Protein AF-A0A1S3AH25-F1 (afdb_monomer_lite)

Foldseek 3Di:
DKAKDKLFWQADVVCNPDPQTQDAPDDPPDSRRHDPVVDAQCQLVVLLVVLCCCVPPFVHPMAIEIEHEPVSCVDPNNLVSLLSQLVVLSLSYEYEYAQQQADQAGGDPCRQVLVVVQVSSVVSVAAEDEEALVDPVRVVVQVVVSNVDGSHYYYYYHYHWPPPQQPPGTNDGPCPPPDDDPVRVVVSVVSVVVPPPDPDDDDRDHHDNSTDRDDPPPDDDPDDDPDDDPDD

Secondary structure (DSSP, 8-state):
--EEEESS-S--TT-TT-TTS----S-TT-TT--S---STT-HHHHHHHHHHHIIIII--S--EEEEEETTGGGSHHHHHHHHHHHHTT-TTEEEEEEE-SB-SSSB-TTTT-HHHHHHHHHHTT-EEEEEETT-HHHHHHHHHHHHH--SS-EEEEEE--TTTT-TTTTT-TT-TTPPPPHHHHHHHHHHHHTT--------PPPP---SPP---TT---SS--S--TT--

pLDDT: mean 80.62, std 17.61, range [30.91, 98.56]

Structure (mmCIF, N/CA/C/O backbone):
data_AF-A0A1S3AH25-F1
#
_entry.id   AF-A0A1S3AH25-F1
#
loop_
_atom_site.group_PDB
_atom_site.id
_atom_site.type_symbol
_atom_site.label_atom_id
_atom_site.label_alt_id
_atom_site.label_comp_id
_atom_site.label_asym_id
_atom_site.label_entity_id
_atom_site.label_seq_id
_atom_site.pdbx_PDB_ins_code
_atom_site.Cartn_x
_atom_site.Cartn_y
_atom_site.Cartn_z
_atom_site.occupancy
_atom_site.B_iso_or_equiv
_atom_site.auth_seq_id
_atom_site.auth_comp_id
_atom_site.auth_asym_id
_atom_site.auth_atom_id
_atom_site.pdbx_PDB_model_num
ATOM 1 N N . MET A 1 1 ? 10.782 -0.029 -1.076 1.00 39.91 1 MET A N 1
ATOM 2 C CA . MET A 1 1 ? 10.330 1.371 -1.020 1.00 39.91 1 MET A CA 1
ATOM 3 C C . MET A 1 1 ? 8.838 1.308 -0.828 1.00 39.91 1 MET A C 1
ATOM 5 O O . MET A 1 1 ? 8.123 1.112 -1.806 1.00 39.91 1 MET A O 1
ATOM 9 N N . SER A 1 2 ? 8.386 1.403 0.418 1.00 35.47 2 SER A N 1
ATOM 10 C CA . SER A 1 2 ? 6.954 1.438 0.668 1.00 35.47 2 SER A CA 1
ATOM 11 C C . SER A 1 2 ? 6.347 2.736 0.123 1.00 35.47 2 SER A C 1
ATOM 13 O O . SER A 1 2 ? 6.947 3.800 0.275 1.00 35.47 2 SER A O 1
ATOM 15 N N . VAL A 1 3 ? 5.178 2.677 -0.509 1.00 43.84 3 VAL A N 1
ATOM 16 C CA . VAL A 1 3 ? 4.444 3.873 -0.951 1.00 43.84 3 VAL A CA 1
ATOM 17 C C . VAL A 1 3 ? 3.133 3.932 -0.189 1.00 43.84 3 VAL A C 1
ATOM 19 O O . VAL A 1 3 ? 2.325 3.004 -0.253 1.00 43.84 3 VAL A O 1
ATOM 22 N N . LEU A 1 4 ? 2.956 5.023 0.549 1.00 42.34 4 LEU A N 1
ATOM 23 C CA . LEU A 1 4 ? 1.728 5.336 1.261 1.00 42.34 4 LEU A CA 1
ATOM 24 C C . LEU A 1 4 ? 0.775 6.029 0.285 1.00 42.34 4 LEU A C 1
ATOM 26 O O . LEU A 1 4 ? 1.103 7.066 -0.289 1.00 42.34 4 LEU A O 1
ATOM 30 N N . PHE A 1 5 ? -0.385 5.418 0.061 1.00 40.06 5 PHE A N 1
ATOM 31 C CA . PHE A 1 5 ? -1.470 5.981 -0.734 1.00 40.06 5 PHE A CA 1
ATOM 32 C C . PHE A 1 5 ? -2.653 6.283 0.184 1.00 40.06 5 PHE A C 1
ATOM 34 O O . PHE A 1 5 ? -3.133 5.419 0.922 1.00 40.06 5 PHE A O 1
ATOM 41 N N . PHE A 1 6 ? -3.165 7.505 0.092 1.00 42.12 6 PHE A N 1
ATOM 42 C CA . PHE A 1 6 ? -4.372 7.923 0.792 1.00 42.12 6 PHE A CA 1
ATOM 43 C C . PHE A 1 6 ? -5.536 7.950 -0.176 1.00 42.12 6 PHE A C 1
ATOM 45 O O . PHE A 1 6 ? -5.435 8.505 -1.268 1.00 42.12 6 PHE A O 1
ATOM 52 N N . HIS A 1 7 ? -6.669 7.394 0.247 1.00 38.47 7 HIS A N 1
ATOM 53 C CA . HIS A 1 7 ? -7.931 7.683 -0.433 1.00 38.47 7 HIS A CA 1
ATOM 54 C C . HIS A 1 7 ? -8.420 9.106 -0.113 1.00 38.47 7 HIS A C 1
ATOM 56 O O . HIS A 1 7 ? -9.122 9.717 -0.912 1.00 38.47 7 HIS A O 1
ATOM 62 N N . VAL A 1 8 ? -8.039 9.622 1.060 1.00 45.41 8 VAL A N 1
ATOM 63 C CA . VAL A 1 8 ? -8.423 10.925 1.604 1.00 45.41 8 VAL A CA 1
ATOM 64 C C . VAL A 1 8 ? -7.262 11.448 2.459 1.00 45.41 8 VAL A C 1
ATOM 66 O O . VAL A 1 8 ? -6.799 10.725 3.336 1.00 45.41 8 VAL A O 1
ATOM 69 N N . MET A 1 9 ? -6.805 12.675 2.196 1.00 43.94 9 MET A N 1
ATOM 70 C CA . MET A 1 9 ? -5.831 13.416 3.016 1.00 43.94 9 MET A CA 1
ATOM 71 C C . MET A 1 9 ? -6.543 14.571 3.728 1.00 43.94 9 MET A C 1
ATOM 73 O O . MET A 1 9 ? -7.476 15.142 3.155 1.00 43.94 9 MET A O 1
ATOM 77 N N . ARG A 1 10 ? -6.031 15.029 4.876 1.00 54.84 10 ARG A N 1
ATOM 78 C CA . ARG A 1 10 ? -6.228 16.415 5.327 1.00 54.84 10 ARG A CA 1
ATOM 79 C C . ARG A 1 10 ? -5.470 17.340 4.379 1.00 54.84 10 ARG A C 1
ATOM 81 O O . ARG A 1 10 ? -4.337 17.724 4.634 1.00 54.84 10 ARG A O 1
ATOM 88 N N . TYR A 1 11 ? -6.062 17.668 3.244 1.00 51.41 11 TYR A N 1
ATOM 89 C CA . TYR A 1 11 ? -5.458 18.594 2.296 1.00 51.41 11 TYR A CA 1
ATOM 90 C C . TYR A 1 11 ? -6.522 19.562 1.811 1.00 51.41 11 TYR A C 1
ATOM 92 O O . TYR A 1 11 ? -7.263 19.264 0.874 1.00 51.41 11 TYR A O 1
ATOM 100 N N . LYS A 1 12 ? -6.582 20.731 2.456 1.00 59.91 12 LYS A N 1
ATOM 101 C CA . LYS A 1 12 ? -7.457 21.824 2.034 1.00 59.91 12 LYS A CA 1
ATOM 102 C C . LYS A 1 12 ? -6.967 22.334 0.687 1.00 59.91 12 LYS A C 1
ATOM 104 O O . LYS A 1 12 ? -6.007 23.097 0.619 1.00 59.91 12 LYS A O 1
ATOM 109 N N . GLN A 1 13 ? -7.631 21.955 -0.404 1.00 54.88 13 GLN A N 1
ATOM 110 C CA . GLN A 1 13 ? -7.202 22.361 -1.751 1.00 54.88 13 GLN A CA 1
ATOM 111 C C . GLN A 1 13 ? -7.213 23.894 -1.938 1.00 54.88 13 GLN A C 1
ATOM 113 O O . GLN A 1 13 ? -6.451 24.423 -2.746 1.00 54.88 13 GLN A O 1
ATOM 118 N N . ALA A 1 14 ? -8.048 24.603 -1.171 1.00 69.69 14 ALA A N 1
ATOM 119 C CA . ALA A 1 14 ? -8.110 26.064 -1.130 1.00 69.69 14 ALA A CA 1
ATOM 120 C C . ALA A 1 14 ? -7.018 26.729 -0.258 1.00 69.69 14 ALA A C 1
ATOM 122 O O . ALA A 1 14 ? -6.790 27.928 -0.399 1.00 69.69 14 ALA A O 1
ATOM 123 N N . ASP A 1 15 ? -6.353 25.974 0.621 1.00 63.66 15 ASP A N 1
ATOM 124 C CA . ASP A 1 15 ? -5.277 26.435 1.509 1.00 63.66 15 ASP A CA 1
ATOM 125 C C . ASP A 1 15 ? -4.174 25.356 1.611 1.00 63.66 15 ASP A C 1
ATOM 127 O O . ASP A 1 15 ? -4.090 24.624 2.602 1.00 63.66 15 ASP A O 1
ATOM 131 N N . PRO A 1 16 ? -3.328 25.203 0.574 1.00 56.03 16 PRO A N 1
ATOM 132 C CA . PRO A 1 16 ? -2.309 24.152 0.535 1.00 56.03 16 PRO A CA 1
ATOM 133 C C . PRO A 1 16 ? -1.218 24.315 1.608 1.00 56.03 16 PRO A C 1
ATOM 135 O O . PRO A 1 16 ? -0.570 23.334 1.973 1.00 56.03 16 PRO A O 1
ATOM 138 N N . GLU A 1 17 ? -1.039 25.522 2.152 1.00 57.66 17 GLU A N 1
ATOM 139 C CA . GLU A 1 17 ? -0.046 25.836 3.187 1.00 57.66 17 GLU A CA 1
ATOM 140 C C . GLU A 1 17 ? -0.586 25.669 4.620 1.00 57.66 17 GLU A C 1
ATOM 142 O O . GLU A 1 17 ? 0.160 25.908 5.573 1.00 57.66 17 GLU A O 1
ATOM 147 N N . SER A 1 18 ? -1.839 25.227 4.810 1.00 61.62 18 SER A N 1
ATOM 148 C CA . SER A 1 18 ? -2.449 25.066 6.140 1.00 61.62 18 SER A CA 1
ATOM 149 C C . SER A 1 18 ? -1.542 24.268 7.100 1.00 61.62 18 SER A C 1
ATOM 151 O O . SER A 1 18 ? -0.963 23.247 6.699 1.00 61.62 18 SER A O 1
ATOM 153 N N . PRO A 1 19 ? -1.369 24.701 8.365 1.00 50.81 19 PRO A N 1
ATOM 154 C CA . PRO A 1 19 ? -0.598 23.952 9.360 1.00 50.81 19 PRO A CA 1
ATOM 155 C C . PRO A 1 19 ? -1.260 22.615 9.717 1.00 50.81 19 PRO A C 1
ATOM 157 O O . PRO A 1 19 ? -0.545 21.664 10.018 1.00 50.81 19 PRO A O 1
ATOM 160 N N . ASP A 1 20 ? -2.590 22.542 9.598 1.00 50.34 20 ASP A N 1
ATOM 161 C CA . ASP A 1 20 ? -3.408 21.358 9.887 1.00 50.34 20 ASP A CA 1
ATOM 162 C C . ASP A 1 20 ? -3.507 20.382 8.699 1.00 50.34 20 ASP A C 1
ATOM 164 O O . ASP A 1 20 ? -4.170 19.349 8.809 1.00 50.34 20 ASP A O 1
ATOM 168 N N . ASN A 1 21 ? -2.910 20.715 7.546 1.00 49.41 21 ASN A N 1
ATOM 169 C CA . ASN A 1 21 ? -2.823 19.768 6.437 1.00 49.41 21 ASN A CA 1
ATOM 170 C C . ASN A 1 21 ? -1.898 18.606 6.838 1.00 49.41 21 ASN A C 1
ATOM 172 O O . ASN A 1 21 ? -0.871 18.823 7.487 1.00 49.41 21 ASN A O 1
ATOM 176 N N . ASP A 1 22 ? -2.214 17.389 6.394 1.00 44.31 22 ASP A N 1
ATOM 177 C CA . ASP A 1 22 ? -1.326 16.237 6.520 1.00 44.31 22 ASP A CA 1
ATOM 178 C C . ASP A 1 22 ? -0.022 16.558 5.786 1.00 44.31 22 ASP A C 1
ATOM 180 O O . ASP A 1 22 ? 0.011 16.827 4.580 1.00 44.31 22 ASP A O 1
ATOM 184 N N . ARG A 1 23 ? 1.067 16.610 6.555 1.00 39.41 23 ARG A N 1
ATOM 185 C CA . ARG A 1 23 ? 2.368 17.081 6.088 1.00 39.41 23 ARG A CA 1
ATOM 186 C C . ARG A 1 23 ? 3.356 15.938 5.989 1.00 39.41 23 ARG A C 1
ATOM 188 O O . ARG A 1 23 ? 3.637 15.203 6.931 1.00 39.41 23 ARG A O 1
ATOM 195 N N . PHE A 1 24 ? 3.931 15.869 4.805 1.00 42.38 24 PHE A N 1
ATOM 196 C CA . PHE A 1 24 ? 4.754 14.781 4.329 1.00 42.38 24 PHE A CA 1
ATOM 197 C C . PHE A 1 24 ? 6.228 14.960 4.740 1.00 42.38 24 PHE A C 1
ATOM 199 O O . PHE A 1 24 ? 6.954 15.796 4.195 1.00 42.38 24 PHE A O 1
ATOM 206 N N . ILE A 1 25 ? 6.673 14.193 5.747 1.00 33.66 25 ILE A N 1
ATOM 207 C CA . ILE A 1 25 ? 8.055 14.214 6.251 1.00 33.66 25 ILE A CA 1
ATOM 208 C C . ILE A 1 25 ? 8.946 13.244 5.464 1.00 33.66 25 ILE A C 1
ATOM 210 O O . ILE A 1 25 ? 9.318 12.177 5.946 1.00 33.66 25 ILE A O 1
ATOM 214 N N . LEU A 1 26 ? 9.394 13.693 4.288 1.00 32.31 26 LEU A N 1
ATOM 215 C CA . LEU A 1 26 ? 10.817 13.731 3.921 1.00 32.31 26 LEU A CA 1
ATOM 216 C C . LEU A 1 26 ? 11.019 14.478 2.592 1.00 32.31 26 LEU A C 1
ATOM 218 O O . LEU A 1 26 ? 10.496 14.102 1.552 1.00 32.31 26 LEU A O 1
ATOM 222 N N . SER A 1 27 ? 11.897 15.489 2.624 1.00 30.91 27 SER A N 1
ATOM 223 C CA . SER A 1 27 ? 12.175 16.439 1.530 1.00 30.91 27 SER A CA 1
ATOM 224 C C . SER A 1 27 ? 11.006 17.381 1.195 1.00 30.91 27 SER A C 1
ATOM 226 O O . SER A 1 27 ? 10.004 16.984 0.613 1.00 30.91 27 SER A O 1
ATOM 228 N N . LYS A 1 28 ? 11.192 18.681 1.481 1.00 31.16 28 LYS A N 1
ATOM 229 C CA . LYS A 1 28 ? 10.241 19.797 1.261 1.00 31.16 28 LYS A CA 1
ATOM 230 C C . LYS A 1 28 ? 9.912 20.105 -0.224 1.00 31.16 28 LYS A C 1
ATOM 232 O O . LYS A 1 28 ? 9.860 21.272 -0.602 1.00 31.16 28 LYS A O 1
ATOM 237 N N . ARG A 1 29 ? 9.820 19.111 -1.112 1.00 39.62 29 ARG A N 1
ATOM 238 C CA . ARG A 1 29 ? 9.754 19.329 -2.572 1.00 39.62 29 ARG A CA 1
ATOM 239 C C . ARG A 1 29 ? 8.527 18.763 -3.279 1.00 39.62 29 ARG A C 1
ATOM 241 O O . ARG A 1 29 ? 8.306 19.166 -4.413 1.00 39.62 29 ARG A O 1
ATOM 248 N N . LEU A 1 30 ? 7.755 17.865 -2.665 1.00 41.03 30 LEU A N 1
ATOM 249 C CA . LEU A 1 30 ? 6.572 17.263 -3.291 1.00 41.03 30 LEU A CA 1
ATOM 250 C C . LEU A 1 30 ? 5.425 17.154 -2.281 1.00 41.03 30 LEU A C 1
ATOM 252 O O . LEU A 1 30 ? 5.562 16.489 -1.257 1.00 41.03 30 LEU A O 1
ATOM 256 N N . SER A 1 31 ? 4.279 17.752 -2.604 1.00 39.38 31 SER A N 1
ATOM 257 C CA . SER A 1 31 ? 3.060 17.782 -1.778 1.00 39.38 31 SER A CA 1
ATOM 258 C C . SER A 1 31 ? 2.274 16.460 -1.744 1.00 39.38 31 SER A C 1
ATOM 260 O O . SER A 1 31 ? 1.137 16.449 -1.296 1.00 39.38 31 SER A O 1
ATOM 262 N N . PHE A 1 32 ? 2.877 15.358 -2.206 1.00 50.72 32 PHE A N 1
ATOM 263 C CA . PHE A 1 32 ? 2.353 13.977 -2.200 1.00 50.72 32 PHE A CA 1
ATOM 264 C C . PHE A 1 32 ? 3.383 12.929 -1.672 1.00 50.72 32 PHE A C 1
ATOM 266 O O . PHE A 1 32 ? 3.133 11.731 -1.714 1.00 50.72 32 PHE A O 1
ATOM 273 N N . VAL A 1 33 ? 4.574 13.394 -1.245 1.00 44.56 33 VAL A N 1
ATOM 274 C CA . VAL A 1 33 ? 5.832 12.711 -0.809 1.00 44.56 33 VAL A CA 1
ATOM 275 C C . VAL A 1 33 ? 5.958 12.074 0.583 1.00 44.56 33 VAL A C 1
ATOM 277 O O . VAL A 1 33 ? 7.087 12.056 1.060 1.00 44.56 33 VAL A O 1
ATOM 280 N N . GLU A 1 34 ? 4.890 11.582 1.221 1.00 44.53 34 GLU A N 1
ATOM 281 C CA . GLU A 1 34 ? 4.798 11.265 2.670 1.00 44.53 34 GLU A CA 1
ATOM 282 C C . GLU A 1 34 ? 6.073 10.975 3.479 1.00 44.53 34 GLU A C 1
ATOM 284 O O . GLU A 1 34 ? 6.784 11.898 3.873 1.00 44.53 34 GLU A O 1
ATOM 289 N N . VAL A 1 35 ? 6.304 9.714 3.837 1.00 44.69 35 VAL A N 1
ATOM 290 C CA . VAL A 1 35 ? 7.520 9.261 4.492 1.00 44.69 35 VAL A CA 1
ATOM 291 C C . VAL A 1 35 ? 8.446 8.878 3.359 1.00 44.69 35 VAL A C 1
ATOM 293 O O . VAL A 1 35 ? 8.071 8.068 2.510 1.00 44.69 35 VAL A O 1
ATOM 296 N N . ALA A 1 36 ? 9.687 9.359 3.350 1.00 46.75 36 ALA A N 1
ATOM 297 C CA . ALA A 1 36 ? 10.675 8.728 2.487 1.00 46.75 36 ALA A CA 1
ATOM 298 C C . ALA A 1 36 ? 11.097 7.411 3.134 1.00 46.75 36 ALA A C 1
ATOM 300 O O . ALA A 1 36 ? 11.970 7.344 4.000 1.00 46.75 36 ALA A O 1
ATOM 301 N N . THR A 1 37 ? 10.492 6.347 2.628 1.00 52.03 37 THR A N 1
ATOM 302 C CA . THR A 1 37 ? 10.743 4.926 2.895 1.00 52.03 37 THR A CA 1
ATOM 303 C C . THR A 1 37 ? 12.068 4.472 2.269 1.00 52.03 37 THR A C 1
ATOM 305 O O . THR A 1 37 ? 12.185 3.438 1.606 1.00 52.03 37 THR A O 1
ATOM 308 N N . LYS A 1 38 ? 13.094 5.312 2.454 1.00 51.59 38 LYS A N 1
ATOM 309 C CA . LYS A 1 38 ? 14.470 5.118 1.993 1.00 51.59 38 LYS A CA 1
ATOM 310 C C . LYS A 1 38 ? 15.161 4.006 2.784 1.00 51.59 38 LYS A C 1
ATOM 312 O O . LYS A 1 38 ? 16.065 3.364 2.260 1.00 51.59 38 LYS A O 1
ATOM 317 N N . TRP A 1 39 ? 14.695 3.779 4.012 1.00 58.06 39 TRP A N 1
ATOM 318 C CA . TRP A 1 39 ? 14.950 2.582 4.800 1.00 58.06 39 TRP A CA 1
ATOM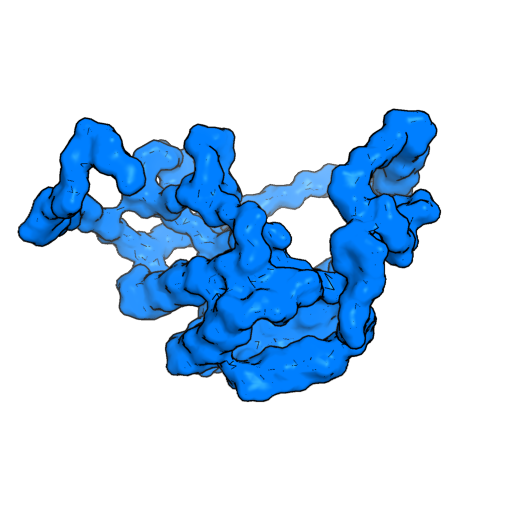 319 C C . TRP A 1 39 ? 13.811 1.589 4.578 1.00 58.06 39 TRP A C 1
ATOM 321 O O . TRP A 1 39 ? 12.632 1.937 4.678 1.00 58.06 39 TRP A O 1
ATOM 331 N N . VAL A 1 40 ? 14.187 0.362 4.242 1.00 69.12 40 VAL A N 1
ATOM 332 C CA . VAL A 1 40 ? 13.270 -0.747 3.982 1.00 69.12 40 VAL A CA 1
ATOM 333 C C . VAL A 1 40 ? 12.556 -1.125 5.287 1.00 69.12 40 VAL A C 1
ATOM 335 O O . VAL A 1 40 ? 13.163 -1.108 6.353 1.00 69.12 40 VAL A O 1
ATOM 338 N N . GLY A 1 41 ? 11.258 -1.424 5.220 1.00 74.31 41 GLY A N 1
ATOM 339 C CA . GLY A 1 41 ? 10.506 -2.046 6.318 1.00 74.31 41 GLY A CA 1
ATOM 340 C C . GLY A 1 41 ? 9.879 -1.073 7.318 1.00 74.31 41 GLY A C 1
ATOM 341 O O . GLY A 1 41 ? 9.168 -1.508 8.222 1.00 74.31 41 GLY A O 1
ATOM 342 N N . GLN A 1 42 ? 10.086 0.238 7.158 1.00 83.50 42 GLN A N 1
ATOM 343 C CA . GLN A 1 42 ? 9.508 1.261 8.044 1.00 83.50 42 GLN A CA 1
ATOM 344 C C . GLN A 1 42 ? 8.107 1.731 7.614 1.00 83.50 42 GLN A C 1
ATOM 346 O O . GLN A 1 42 ? 7.334 2.194 8.451 1.00 83.50 42 GLN A O 1
ATOM 351 N N . GLY A 1 43 ? 7.755 1.595 6.328 1.00 85.31 43 GLY A N 1
ATOM 352 C CA . GLY A 1 43 ? 6.514 2.153 5.773 1.00 85.31 43 GLY A CA 1
ATOM 353 C C . GLY A 1 43 ? 5.241 1.631 6.438 1.00 85.31 43 GLY A C 1
ATOM 354 O O . GLY A 1 43 ? 4.374 2.428 6.788 1.00 85.31 43 GLY A O 1
ATOM 355 N N . LEU A 1 44 ? 5.153 0.319 6.693 1.00 89.75 44 LEU A N 1
ATOM 356 C CA . LEU A 1 44 ? 3.976 -0.270 7.341 1.00 89.75 44 LEU A CA 1
ATOM 357 C C . LEU A 1 44 ? 3.808 0.209 8.790 1.00 89.75 44 LEU A C 1
ATOM 359 O O . LEU A 1 44 ? 2.687 0.465 9.213 1.00 89.75 44 LEU A O 1
ATOM 363 N N . GLY A 1 45 ? 4.902 0.386 9.538 1.00 91.44 45 GLY A N 1
ATOM 364 C CA . GLY A 1 45 ? 4.846 0.913 10.906 1.00 91.44 45 GLY A CA 1
ATOM 365 C C . GLY A 1 45 ? 4.267 2.328 10.959 1.00 91.44 45 GLY A C 1
ATOM 366 O O . GLY A 1 45 ? 3.440 2.631 11.819 1.00 91.44 45 GLY A O 1
ATOM 367 N N . VAL A 1 46 ? 4.627 3.175 9.991 1.00 87.88 46 VAL A N 1
ATOM 368 C CA . VAL A 1 46 ? 4.053 4.523 9.884 1.00 87.88 46 VAL A CA 1
ATOM 369 C C . VAL A 1 46 ? 2.599 4.479 9.394 1.00 87.88 46 VAL A C 1
ATOM 371 O O . VAL A 1 46 ? 1.748 5.144 9.986 1.00 87.88 46 VAL A O 1
ATOM 374 N N . ALA A 1 47 ? 2.275 3.604 8.432 1.00 88.12 47 ALA A N 1
ATOM 375 C CA . ALA A 1 47 ? 0.898 3.351 7.993 1.00 88.12 47 ALA A CA 1
ATOM 376 C C . ALA A 1 47 ? -0.027 2.960 9.161 1.00 88.12 47 ALA A C 1
ATOM 378 O O . ALA A 1 47 ? -1.165 3.423 9.246 1.00 88.12 47 ALA A O 1
ATOM 379 N N . CYS A 1 48 ? 0.473 2.137 10.091 1.00 94.06 48 CYS A N 1
ATOM 380 C CA . CYS A 1 48 ? -0.230 1.774 11.318 1.00 94.06 48 CYS A CA 1
ATOM 381 C C . CYS A 1 48 ? -0.497 2.989 12.215 1.00 94.06 48 CYS A C 1
ATOM 383 O O . CYS A 1 48 ? -1.596 3.103 12.751 1.00 94.06 48 CYS A O 1
ATOM 385 N N . GLY A 1 49 ? 0.462 3.911 12.353 1.00 91.62 49 GLY A N 1
ATOM 386 C CA . GLY A 1 49 ? 0.289 5.160 13.102 1.00 91.62 49 GLY A CA 1
ATOM 387 C C . GLY A 1 49 ? -0.792 6.070 12.508 1.00 91.62 49 GLY A C 1
ATOM 388 O O . GLY A 1 49 ? -1.655 6.559 13.240 1.00 91.62 49 GLY A O 1
ATOM 389 N N . MET A 1 50 ? -0.806 6.240 11.183 1.00 86.75 50 MET A N 1
ATOM 390 C CA . MET A 1 50 ? -1.854 6.992 10.476 1.00 86.75 50 MET A CA 1
ATOM 391 C C . MET A 1 50 ? -3.225 6.328 10.601 1.00 86.75 50 MET A C 1
ATOM 393 O O . MET A 1 50 ? -4.197 6.981 10.967 1.00 86.75 50 MET A O 1
ATOM 397 N N . ALA A 1 51 ? -3.315 5.016 10.371 1.00 89.38 51 ALA A N 1
ATOM 398 C CA . ALA A 1 51 ? -4.574 4.285 10.480 1.00 89.38 51 ALA A CA 1
ATOM 399 C C . ALA A 1 51 ? -5.126 4.309 11.917 1.00 89.38 51 ALA A C 1
ATOM 401 O O . ALA A 1 51 ? -6.323 4.527 12.117 1.00 89.38 51 ALA A O 1
ATOM 402 N N . TYR A 1 52 ? -4.255 4.170 12.921 1.00 95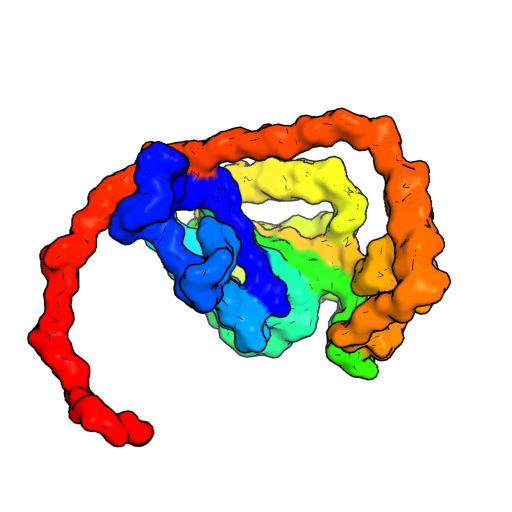.44 52 TYR A N 1
ATOM 403 C CA . TYR A 1 52 ? -4.609 4.330 14.329 1.00 95.44 52 TYR A CA 1
ATOM 404 C C . TYR A 1 52 ? -5.148 5.738 14.619 1.00 95.44 52 TYR A C 1
ATOM 406 O O . TYR A 1 52 ? -6.191 5.880 15.256 1.00 95.44 52 TYR A O 1
ATOM 414 N N . THR A 1 53 ? -4.484 6.775 14.105 1.00 91.38 53 THR A N 1
ATOM 415 C CA . THR A 1 53 ? -4.877 8.178 14.308 1.00 91.38 53 THR A CA 1
ATOM 416 C C . THR A 1 53 ? -6.239 8.470 13.681 1.00 91.38 53 THR A C 1
ATOM 418 O O . THR A 1 53 ? -7.143 8.925 14.386 1.00 91.38 53 THR A O 1
ATOM 421 N N . GLY A 1 54 ? -6.447 8.062 12.425 1.00 87.19 54 GLY A N 1
ATOM 422 C CA . GLY A 1 54 ? -7.725 8.186 11.721 1.00 87.19 54 GLY A CA 1
ATOM 423 C C . GLY A 1 54 ? -8.881 7.500 12.435 1.00 87.19 54 GLY A C 1
ATOM 424 O O . GLY A 1 54 ? -9.971 8.059 12.546 1.00 87.19 54 GLY A O 1
ATOM 425 N N . LYS A 1 55 ? -8.630 6.306 12.982 1.00 90.50 55 LYS A N 1
ATOM 426 C CA . LYS A 1 55 ? -9.641 5.496 13.666 1.00 90.50 55 LYS A CA 1
ATOM 427 C C . LYS A 1 55 ? -9.983 6.003 15.070 1.00 90.50 55 LYS A C 1
ATOM 429 O O . LYS A 1 55 ? -11.159 6.031 15.432 1.00 90.50 55 LYS A O 1
ATOM 434 N N . TYR A 1 56 ? -8.979 6.358 15.872 1.00 93.62 56 TYR A N 1
ATOM 435 C CA . TYR A 1 56 ? -9.152 6.574 17.314 1.00 93.62 56 TYR A CA 1
ATOM 436 C C . TYR A 1 56 ? -9.161 8.043 17.741 1.00 93.62 56 TYR A C 1
ATOM 438 O O . TYR A 1 56 ? -9.908 8.389 18.661 1.00 93.62 56 TYR A O 1
ATOM 446 N N . PHE A 1 57 ? -8.377 8.899 17.082 1.00 89.38 57 PHE A N 1
ATOM 447 C CA . PHE A 1 57 ? -8.295 10.325 17.403 1.00 89.38 57 PHE A CA 1
ATOM 448 C C . PHE A 1 57 ? -9.193 11.147 16.479 1.00 89.38 57 PHE A C 1
ATOM 450 O O . PHE A 1 57 ? -10.118 11.802 16.958 1.00 89.38 57 PHE A O 1
ATOM 457 N N . ASP A 1 58 ? -8.976 11.043 15.169 1.00 86.25 58 ASP A N 1
ATOM 458 C CA . ASP A 1 58 ? -9.669 11.859 14.169 1.00 86.25 58 ASP A CA 1
ATOM 459 C C . ASP A 1 58 ? -11.127 11.421 13.997 1.00 86.25 58 ASP A C 1
ATOM 461 O O . ASP A 1 58 ? -12.013 12.253 13.825 1.00 86.25 58 ASP A O 1
ATOM 465 N N . LYS A 1 59 ? -11.370 10.103 14.059 1.00 88.56 59 LYS A N 1
ATOM 466 C CA . LYS A 1 59 ? -12.660 9.445 13.774 1.00 88.56 59 LYS A CA 1
ATOM 467 C C . LYS A 1 59 ? -13.198 9.779 12.375 1.00 88.56 59 LYS A C 1
ATOM 469 O O . LYS A 1 59 ? -14.408 9.849 12.168 1.00 88.56 59 LYS A O 1
ATOM 474 N N . ALA A 1 60 ? -12.278 9.973 11.435 1.00 86.19 60 ALA A N 1
ATOM 475 C CA . ALA A 1 60 ? -12.536 10.315 10.043 1.00 86.19 60 ALA A CA 1
ATOM 476 C C . ALA A 1 60 ? -12.744 9.055 9.182 1.00 86.19 60 ALA A C 1
ATOM 478 O O . ALA A 1 60 ? -12.332 7.954 9.555 1.00 86.19 60 ALA A O 1
ATOM 479 N N . SER A 1 61 ? -13.358 9.196 8.005 1.00 84.75 61 SER A N 1
ATOM 480 C CA . SER A 1 61 ? -13.645 8.067 7.103 1.00 84.75 61 SER A CA 1
ATOM 481 C C . SER A 1 61 ? -12.448 7.591 6.266 1.00 84.75 61 SER A C 1
ATOM 483 O O . SER A 1 61 ? -12.575 6.620 5.511 1.00 84.75 61 SER A O 1
ATOM 485 N N . TYR A 1 62 ? -11.284 8.240 6.387 1.00 81.94 62 TYR A N 1
ATOM 486 C CA . TYR A 1 62 ? -10.123 7.935 5.556 1.00 81.94 62 TYR A CA 1
ATOM 487 C C . TYR A 1 62 ? -9.551 6.527 5.776 1.00 81.94 62 TYR A C 1
ATOM 489 O O . TYR A 1 62 ? -9.616 5.927 6.853 1.00 81.94 62 TYR A O 1
ATOM 497 N N . ARG A 1 63 ? -8.951 5.998 4.705 1.00 86.00 63 ARG A N 1
ATOM 498 C CA . ARG A 1 63 ? -8.250 4.711 4.677 1.00 86.00 63 ARG A CA 1
ATOM 499 C C . ARG A 1 63 ? -6.801 4.916 4.268 1.00 86.00 63 ARG A C 1
ATOM 501 O O . ARG A 1 63 ? -6.525 5.704 3.361 1.00 86.00 63 ARG A O 1
ATOM 508 N N . VAL A 1 64 ? -5.920 4.152 4.900 1.00 87.06 64 VAL A N 1
ATOM 509 C CA . VAL A 1 64 ? -4.477 4.159 4.653 1.00 87.06 64 VAL A CA 1
ATOM 510 C C . VAL A 1 64 ? -4.120 2.923 3.838 1.00 87.06 64 VAL A C 1
ATOM 512 O O . VAL A 1 64 ? -4.453 1.804 4.233 1.00 87.06 64 VAL A O 1
ATOM 515 N N . TYR A 1 65 ? -3.441 3.113 2.710 1.00 87.94 65 TYR A N 1
ATOM 516 C CA . TYR A 1 65 ? -2.906 2.027 1.893 1.00 87.94 65 TYR A CA 1
ATOM 517 C C . TYR A 1 65 ? -1.379 2.072 1.937 1.00 87.94 65 TYR A C 1
ATOM 519 O O . TYR A 1 65 ? -0.781 3.119 1.711 1.00 87.94 65 TYR A O 1
ATOM 527 N N . CYS A 1 66 ? -0.739 0.936 2.200 1.00 89.44 66 CYS A N 1
ATOM 528 C CA . CYS A 1 66 ? 0.715 0.804 2.222 1.00 89.44 66 CYS A CA 1
ATOM 529 C C . CYS A 1 66 ? 1.149 -0.254 1.207 1.00 89.44 66 CYS A C 1
ATOM 531 O O . CYS A 1 66 ? 1.052 -1.452 1.475 1.00 89.44 66 CYS A O 1
ATOM 533 N N . LEU A 1 67 ? 1.642 0.181 0.049 1.00 89.19 67 LEU A N 1
ATOM 534 C CA . LEU A 1 67 ? 2.330 -0.688 -0.905 1.00 89.19 67 LEU A CA 1
ATOM 535 C C . LEU A 1 67 ? 3.732 -0.997 -0.380 1.00 89.19 67 LEU A C 1
ATOM 537 O O . LEU A 1 67 ? 4.427 -0.068 0.010 1.00 89.19 67 LEU A O 1
ATOM 541 N N . MET A 1 68 ? 4.161 -2.258 -0.401 1.00 87.06 68 MET A N 1
ATOM 542 C CA . MET A 1 68 ? 5.508 -2.704 -0.024 1.00 87.06 68 MET A CA 1
ATOM 543 C C . MET A 1 68 ? 5.976 -3.852 -0.925 1.00 87.06 68 MET A C 1
ATOM 545 O O . MET A 1 68 ? 5.160 -4.617 -1.432 1.00 87.06 68 MET A O 1
ATOM 549 N N . GLY A 1 69 ? 7.289 -3.994 -1.109 1.00 85.19 69 GLY A N 1
ATOM 550 C CA . GLY A 1 69 ? 7.853 -5.109 -1.878 1.00 85.19 69 GLY A CA 1
ATOM 551 C C . GLY A 1 69 ? 7.976 -6.403 -1.067 1.00 85.19 69 GLY A C 1
ATOM 552 O O . GLY A 1 69 ? 8.143 -6.382 0.152 1.00 85.19 69 GLY A O 1
ATOM 553 N N . ASP A 1 70 ? 8.004 -7.538 -1.751 1.00 83.62 70 ASP A N 1
ATOM 554 C CA . ASP A 1 70 ? 8.403 -8.837 -1.195 1.00 83.62 70 ASP A CA 1
ATOM 555 C C . ASP A 1 70 ? 9.733 -8.813 -0.417 1.00 83.62 70 ASP A C 1
ATOM 557 O O . ASP A 1 70 ? 9.791 -9.351 0.690 1.00 83.62 70 ASP A O 1
ATOM 561 N N . VAL A 1 71 ? 10.772 -8.138 -0.923 1.00 82.62 71 VAL A N 1
ATOM 562 C CA . VAL A 1 71 ? 12.047 -7.937 -0.199 1.00 82.62 71 VAL A CA 1
ATOM 563 C C . VAL A 1 71 ? 11.798 -7.257 1.147 1.00 82.62 71 VAL A C 1
ATOM 565 O O . VAL A 1 71 ? 12.358 -7.651 2.165 1.00 82.62 71 VAL A O 1
ATOM 568 N N . GLU A 1 72 ? 10.931 -6.246 1.146 1.00 82.56 72 GLU A N 1
ATOM 569 C CA . GLU A 1 72 ? 10.662 -5.371 2.284 1.00 82.56 72 GLU A CA 1
ATOM 570 C C . GLU A 1 72 ? 9.946 -6.102 3.422 1.00 82.56 72 GLU A C 1
ATOM 572 O O . GLU A 1 72 ? 10.227 -5.839 4.587 1.00 82.56 72 GLU A O 1
ATOM 577 N N . SER A 1 73 ? 9.145 -7.120 3.098 1.00 84.69 73 SER A N 1
ATOM 578 C CA . SER A 1 73 ? 8.549 -8.036 4.082 1.00 84.69 73 SER A CA 1
ATOM 579 C C . SER A 1 73 ? 9.552 -8.928 4.837 1.00 84.69 73 SER A C 1
ATOM 581 O O . SER A 1 73 ? 9.165 -9.629 5.773 1.00 84.69 73 SER A O 1
ATOM 583 N N . SER A 1 74 ? 10.834 -8.930 4.453 1.00 86.44 74 SER A N 1
ATOM 584 C CA . SER A 1 74 ? 11.880 -9.669 5.178 1.00 86.44 74 SER A CA 1
ATOM 585 C C . SER A 1 74 ? 12.339 -8.952 6.453 1.00 86.44 74 SER A C 1
ATOM 587 O O . SER A 1 74 ? 12.946 -9.588 7.312 1.00 86.44 74 SER A O 1
ATOM 589 N N . GLU A 1 75 ? 12.048 -7.655 6.594 1.00 89.38 75 GLU A N 1
ATOM 590 C CA . GLU A 1 75 ? 12.439 -6.856 7.758 1.00 89.38 75 GLU A CA 1
ATOM 591 C C . GLU A 1 75 ? 11.548 -7.140 8.975 1.00 89.38 75 GLU A C 1
ATOM 593 O O . GLU A 1 75 ? 10.319 -7.187 8.872 1.00 89.38 75 GLU A O 1
ATOM 598 N N . GLY A 1 76 ? 12.161 -7.271 10.157 1.00 93.44 76 GLY A N 1
ATOM 599 C CA . GLY A 1 76 ? 11.454 -7.566 11.413 1.00 93.44 76 GLY A CA 1
ATOM 600 C C . GLY A 1 76 ? 10.355 -6.550 11.754 1.00 93.44 76 GLY A C 1
ATOM 601 O O . GLY A 1 76 ? 9.272 -6.938 12.191 1.00 93.44 76 GLY A O 1
ATOM 602 N N . SER A 1 77 ? 10.586 -5.270 11.450 1.00 92.69 77 SER A N 1
ATOM 603 C CA . SER A 1 77 ? 9.638 -4.174 11.700 1.00 92.69 77 SER A CA 1
ATOM 604 C C . SER A 1 77 ? 8.313 -4.311 10.941 1.00 92.69 77 SER A C 1
ATOM 606 O O . SER A 1 77 ? 7.290 -3.803 11.400 1.00 92.69 77 SER A O 1
ATOM 608 N N . VAL A 1 78 ? 8.285 -5.026 9.808 1.00 93.94 78 VAL A N 1
ATOM 609 C CA . VAL A 1 78 ? 7.028 -5.323 9.099 1.00 93.94 78 VAL A CA 1
ATOM 610 C C . VAL A 1 78 ? 6.167 -6.278 9.926 1.00 93.94 78 VAL A C 1
ATOM 612 O O . VAL A 1 78 ? 4.963 -6.070 10.039 1.00 93.94 78 VAL A O 1
ATOM 615 N N . TRP A 1 79 ? 6.771 -7.278 10.569 1.00 96.44 79 TRP A N 1
ATOM 616 C CA . TRP A 1 79 ? 6.067 -8.250 11.415 1.00 96.44 79 TRP A CA 1
ATOM 617 C C . TRP A 1 79 ? 5.567 -7.623 12.721 1.00 96.44 79 TRP A C 1
ATOM 619 O O . TRP A 1 79 ? 4.447 -7.903 13.149 1.00 96.44 79 TRP A O 1
ATOM 629 N N . GLU A 1 80 ? 6.339 -6.706 13.306 1.00 97.88 80 GLU A N 1
ATOM 630 C CA . GLU A 1 80 ? 5.896 -5.870 14.431 1.00 97.88 80 GLU A CA 1
ATOM 631 C C . GLU A 1 80 ? 4.674 -5.017 14.049 1.00 97.88 80 GLU A C 1
ATOM 633 O O . GLU A 1 80 ? 3.677 -4.992 14.773 1.00 97.88 80 GLU A O 1
ATOM 638 N N . ALA A 1 81 ? 4.705 -4.374 12.878 1.00 96.56 81 ALA A N 1
ATOM 639 C CA . ALA A 1 81 ? 3.602 -3.552 12.389 1.00 96.56 81 ALA A CA 1
ATOM 640 C C . ALA A 1 81 ? 2.352 -4.379 12.018 1.00 96.56 81 ALA A C 1
ATOM 642 O O . ALA A 1 81 ? 1.233 -3.952 12.316 1.00 96.56 81 ALA A O 1
ATOM 643 N N . LEU A 1 82 ? 2.522 -5.582 11.448 1.00 97.75 82 LEU A N 1
ATOM 644 C CA . LEU A 1 82 ? 1.435 -6.547 11.237 1.00 97.75 82 LEU A CA 1
ATOM 645 C C . LEU A 1 82 ? 0.756 -6.910 12.570 1.00 97.75 82 LEU A C 1
ATOM 647 O O . LEU A 1 82 ? -0.472 -6.853 12.668 1.00 97.75 82 LEU A O 1
ATOM 651 N N . ALA A 1 83 ? 1.536 -7.226 13.609 1.00 98.50 83 ALA A N 1
ATOM 652 C CA . ALA A 1 83 ? 1.004 -7.554 14.931 1.00 98.50 83 ALA A CA 1
ATOM 653 C C . ALA A 1 83 ? 0.275 -6.359 15.574 1.00 98.50 83 ALA A C 1
ATOM 655 O O . ALA A 1 83 ? -0.839 -6.515 16.078 1.00 98.50 83 ALA A O 1
ATOM 656 N N . PHE A 1 84 ? 0.856 -5.156 15.497 1.00 98.56 84 PHE A N 1
ATOM 657 C CA . PHE A 1 84 ? 0.254 -3.914 15.997 1.00 98.56 84 PHE A CA 1
ATOM 658 C C . PHE A 1 84 ? -1.114 -3.641 15.357 1.00 98.56 84 PHE A C 1
ATOM 660 O O . PHE A 1 84 ? -2.096 -3.404 16.063 1.00 98.56 84 PHE A O 1
ATOM 667 N N . ALA A 1 85 ? -1.208 -3.700 14.026 1.00 98.25 85 ALA A N 1
ATOM 668 C CA . ALA A 1 85 ? -2.448 -3.398 13.314 1.00 98.25 85 ALA A CA 1
ATOM 669 C C . ALA A 1 85 ? -3.571 -4.390 13.622 1.00 98.25 85 ALA A C 1
ATOM 671 O O . ALA A 1 85 ? -4.738 -4.000 13.686 1.00 98.25 85 ALA A O 1
ATOM 672 N N . SER A 1 86 ? -3.224 -5.666 13.818 1.00 98.38 86 SER A N 1
ATOM 673 C CA . SER A 1 86 ? -4.185 -6.684 14.234 1.00 98.38 86 SER A CA 1
ATOM 674 C C . SER A 1 86 ? -4.644 -6.455 15.672 1.00 98.38 86 SER A C 1
ATOM 676 O O . SER A 1 86 ? -5.843 -6.475 15.928 1.00 98.38 86 SER A O 1
ATOM 678 N N . TYR A 1 87 ? -3.721 -6.188 16.602 1.00 98.50 87 TYR A N 1
ATOM 679 C CA . TYR A 1 87 ? -4.044 -5.912 18.006 1.00 98.50 87 TYR A CA 1
ATOM 680 C C . TYR A 1 87 ? -4.995 -4.712 18.156 1.00 98.50 87 TYR A C 1
ATOM 682 O O . TYR A 1 87 ? -5.977 -4.777 18.896 1.00 98.50 87 TYR A O 1
ATOM 690 N N . TYR A 1 88 ? -4.757 -3.646 17.388 1.00 98.56 88 TYR A N 1
ATOM 691 C CA . TYR A 1 88 ? -5.614 -2.459 17.341 1.00 98.56 88 TYR A CA 1
ATOM 692 C C . TYR A 1 88 ? -6.738 -2.530 16.294 1.00 98.56 88 TYR A C 1
ATOM 694 O O . TYR A 1 88 ? -7.392 -1.525 16.027 1.00 98.56 88 TYR A O 1
ATOM 702 N N . ASN A 1 89 ? -7.016 -3.707 15.721 1.00 98.06 89 ASN A N 1
ATOM 703 C CA . ASN A 1 89 ? -8.148 -3.950 14.819 1.00 98.06 89 ASN A CA 1
ATOM 704 C C . ASN A 1 89 ? -8.277 -2.895 13.692 1.00 98.06 89 ASN A C 1
ATOM 706 O O . ASN A 1 89 ? -9.382 -2.405 13.431 1.00 98.06 89 ASN A O 1
ATOM 710 N N . LEU A 1 90 ? -7.162 -2.493 13.064 1.00 97.25 90 LEU A N 1
ATOM 711 C CA . LEU A 1 90 ? -7.076 -1.368 12.114 1.00 97.25 90 LEU A CA 1
ATOM 712 C C . LEU A 1 90 ? -7.713 -1.691 10.748 1.00 97.25 90 LEU A C 1
ATOM 714 O O . LEU A 1 90 ? -7.047 -1.806 9.727 1.00 97.25 90 LEU A O 1
ATOM 718 N N . ASP A 1 91 ? -9.034 -1.825 10.716 1.00 96.94 91 ASP A N 1
ATOM 719 C CA . ASP A 1 91 ? -9.844 -2.086 9.518 1.00 96.94 91 ASP A CA 1
ATOM 720 C C . ASP A 1 91 ? -9.868 -0.958 8.475 1.00 96.94 91 ASP A C 1
ATOM 722 O O . ASP A 1 91 ? -10.335 -1.175 7.353 1.00 96.94 91 ASP A O 1
ATOM 726 N N . ASN A 1 92 ? -9.329 0.218 8.795 1.00 93.38 92 ASN A N 1
ATOM 727 C CA . ASN A 1 92 ? -9.029 1.295 7.853 1.00 93.38 92 ASN A CA 1
ATOM 728 C C . ASN A 1 92 ? -7.636 1.184 7.194 1.00 93.38 92 ASN A C 1
ATOM 730 O O . ASN A 1 92 ? -7.333 1.993 6.317 1.00 93.38 92 ASN A O 1
ATOM 734 N N . LEU A 1 93 ? -6.822 0.182 7.553 1.00 95.06 93 LEU A N 1
ATOM 735 C CA . LEU A 1 93 ? -5.515 -0.099 6.950 1.00 95.06 93 LEU A CA 1
ATOM 736 C C . LEU A 1 93 ? -5.595 -1.212 5.891 1.00 95.06 93 LEU A C 1
ATOM 738 O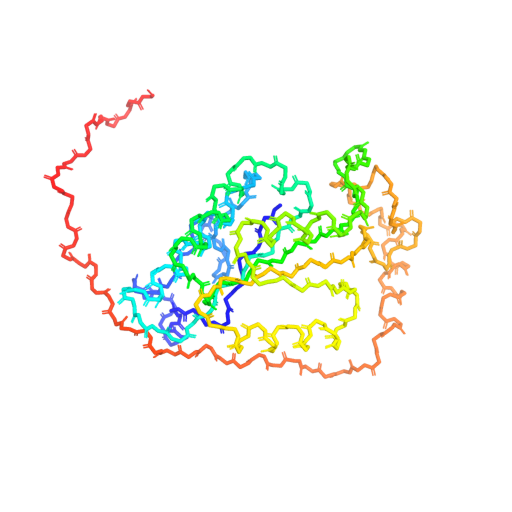 O . LEU A 1 93 ? -6.194 -2.270 6.113 1.00 95.06 93 LEU A O 1
ATOM 742 N N . VAL A 1 94 ? -4.932 -0.987 4.755 1.00 94.94 94 VAL A N 1
ATOM 743 C CA . VAL A 1 94 ? -4.690 -1.991 3.712 1.00 94.94 94 VAL A CA 1
ATOM 744 C C . VAL A 1 94 ? -3.193 -2.066 3.399 1.00 94.94 94 VAL A C 1
ATOM 746 O O . VAL A 1 94 ? -2.597 -1.081 2.973 1.00 94.94 94 VAL A O 1
ATOM 749 N N . ALA A 1 95 ? -2.577 -3.232 3.573 1.00 94.25 95 ALA A N 1
ATOM 750 C CA . ALA A 1 95 ? -1.208 -3.500 3.129 1.00 94.25 95 ALA A CA 1
ATOM 751 C C . ALA A 1 95 ? -1.236 -4.218 1.775 1.00 94.25 95 ALA A C 1
ATOM 753 O O . ALA A 1 95 ? -1.986 -5.176 1.607 1.00 94.25 95 ALA A O 1
ATOM 754 N N . ILE A 1 96 ? -0.422 -3.780 0.816 1.00 94.62 96 ILE A N 1
ATOM 755 C CA . ILE A 1 96 ? -0.308 -4.390 -0.513 1.00 94.62 96 ILE A CA 1
ATOM 756 C C . ILE A 1 96 ? 1.113 -4.930 -0.654 1.00 94.62 96 ILE A C 1
ATOM 758 O O . ILE A 1 96 ? 2.068 -4.156 -0.661 1.00 94.62 96 ILE A O 1
ATOM 762 N N . PHE A 1 97 ? 1.248 -6.247 -0.767 1.00 92.38 97 PHE A N 1
ATOM 763 C CA . PHE A 1 97 ? 2.520 -6.924 -0.991 1.00 92.38 97 PHE A CA 1
ATOM 764 C C . PHE A 1 97 ? 2.717 -7.119 -2.496 1.00 92.38 97 PHE A C 1
ATOM 766 O O . PHE A 1 97 ? 2.033 -7.939 -3.105 1.00 92.38 97 PHE A O 1
ATOM 773 N N . ASP A 1 98 ? 3.652 -6.372 -3.081 1.00 92.19 98 ASP A N 1
ATOM 774 C CA . ASP A 1 98 ? 4.149 -6.570 -4.443 1.00 92.19 98 ASP A CA 1
ATOM 775 C C . ASP A 1 98 ? 5.118 -7.762 -4.459 1.00 92.19 98 ASP A C 1
ATOM 777 O O . ASP A 1 98 ? 6.308 -7.621 -4.156 1.00 92.19 98 ASP A O 1
ATOM 781 N N . VAL A 1 99 ? 4.593 -8.954 -4.759 1.00 92.25 99 VAL A N 1
ATOM 782 C CA . VAL A 1 99 ? 5.381 -10.189 -4.838 1.00 92.25 99 VAL A CA 1
ATOM 783 C C . VAL A 1 99 ? 5.861 -10.388 -6.273 1.00 92.25 99 VAL A C 1
ATOM 785 O O . VAL A 1 99 ? 5.249 -11.100 -7.075 1.00 92.25 99 VAL A O 1
ATOM 788 N N . ASN A 1 100 ? 6.977 -9.721 -6.573 1.00 89.25 100 ASN A N 1
ATOM 789 C CA . ASN A 1 100 ? 7.618 -9.637 -7.884 1.00 89.25 100 ASN A CA 1
ATOM 790 C C . ASN A 1 100 ? 8.785 -10.634 -8.076 1.00 89.25 100 ASN A C 1
ATOM 792 O O . ASN A 1 100 ? 9.439 -10.588 -9.121 1.00 89.25 100 ASN A O 1
ATOM 796 N N . ARG A 1 101 ? 9.017 -11.530 -7.097 1.00 86.12 101 ARG A N 1
ATOM 797 C CA . ARG A 1 101 ? 9.992 -12.648 -7.050 1.00 86.12 101 ARG A CA 1
ATOM 798 C C . ARG A 1 101 ? 11.450 -12.245 -6.805 1.00 86.12 101 ARG A C 1
ATOM 800 O O . ARG A 1 101 ? 12.244 -13.064 -6.328 1.00 86.12 101 ARG A O 1
ATOM 807 N N . LEU A 1 102 ? 11.835 -11.022 -7.162 1.00 79.50 102 LEU A N 1
ATOM 808 C CA . LEU A 1 102 ? 13.231 -10.665 -7.407 1.00 79.50 102 LEU A CA 1
ATOM 809 C C . LEU A 1 102 ? 13.762 -9.610 -6.435 1.00 79.50 102 LEU A C 1
ATOM 811 O O . LEU A 1 102 ? 13.282 -8.478 -6.372 1.00 79.50 102 LEU A O 1
ATOM 815 N N . GLY A 1 103 ? 14.864 -9.941 -5.761 1.00 71.62 103 GLY A N 1
ATOM 816 C CA . GLY A 1 103 ? 15.602 -9.038 -4.887 1.00 71.62 103 GLY A CA 1
ATOM 817 C C . GLY A 1 103 ? 16.462 -8.010 -5.630 1.00 71.62 103 GLY A C 1
ATOM 818 O O . GLY A 1 103 ? 16.176 -7.597 -6.760 1.00 71.62 103 GLY A O 1
ATOM 819 N N . HIS A 1 104 ? 17.528 -7.558 -4.967 1.00 64.62 104 HIS A N 1
ATOM 820 C CA . HIS A 1 104 ? 18.489 -6.612 -5.544 1.00 64.62 104 HIS A CA 1
ATOM 821 C C . HIS A 1 104 ? 19.420 -7.298 -6.563 1.00 64.62 104 HIS A C 1
ATOM 823 O O . HIS A 1 104 ? 19.694 -6.741 -7.624 1.00 64.62 104 HIS A O 1
ATOM 829 N N . SER A 1 105 ? 19.876 -8.514 -6.246 1.00 60.34 105 SER A N 1
ATOM 830 C CA . SER A 1 105 ? 20.915 -9.250 -6.986 1.00 60.34 105 SER A CA 1
ATOM 831 C C . SER A 1 105 ? 20.641 -10.753 -7.163 1.00 60.34 105 SER A C 1
ATOM 833 O O . SER A 1 105 ? 21.435 -11.427 -7.810 1.00 60.34 105 SER A O 1
ATOM 835 N N . CYS A 1 106 ? 19.547 -11.281 -6.609 1.00 63.00 106 CYS A N 1
ATOM 836 C CA . CYS A 1 106 ? 19.156 -12.694 -6.678 1.00 63.00 106 CYS A CA 1
ATOM 837 C C . CYS A 1 106 ? 17.636 -12.860 -6.491 1.00 63.00 106 CYS A C 1
ATOM 839 O O . CYS A 1 106 ? 16.941 -11.900 -6.132 1.00 63.00 106 CYS A O 1
ATOM 841 N N . THR A 1 107 ? 17.122 -14.075 -6.706 1.00 68.69 107 THR A N 1
ATOM 842 C CA . THR A 1 107 ? 15.772 -14.463 -6.275 1.00 68.69 107 THR A CA 1
ATOM 843 C C . THR A 1 107 ? 15.619 -14.375 -4.756 1.00 68.69 107 THR A C 1
ATOM 845 O O . THR A 1 107 ? 16.572 -14.560 -3.994 1.00 68.69 107 THR A O 1
ATOM 848 N N . LEU A 1 108 ? 14.406 -14.063 -4.297 1.00 70.50 108 LEU A N 1
ATOM 849 C CA . LEU A 1 108 ? 14.080 -14.138 -2.874 1.00 70.50 108 LEU A CA 1
ATOM 850 C C . LEU A 1 108 ? 13.845 -15.591 -2.439 1.00 70.50 108 LEU A C 1
ATOM 852 O O . LEU A 1 108 ? 13.307 -16.362 -3.229 1.00 70.50 108 LEU A O 1
ATOM 856 N N . PRO A 1 109 ? 14.106 -15.957 -1.166 1.00 70.19 109 PRO A N 1
ATOM 857 C CA . PRO A 1 109 ? 13.884 -17.319 -0.663 1.00 70.19 109 PRO A CA 1
ATOM 858 C C . PRO A 1 109 ? 12.450 -17.849 -0.811 1.00 70.19 109 PRO A C 1
ATOM 860 O O . PRO A 1 109 ? 12.233 -19.051 -0.694 1.00 70.19 109 PRO A O 1
ATOM 863 N N . LEU A 1 110 ? 11.471 -16.957 -1.004 1.00 70.44 110 LEU A N 1
ATOM 864 C CA . LEU A 1 110 ? 10.061 -17.303 -1.187 1.00 70.44 110 LEU A CA 1
ATOM 865 C C . LEU A 1 110 ? 9.588 -17.224 -2.640 1.00 70.44 110 LEU A C 1
ATOM 867 O O . LEU A 1 110 ? 8.491 -17.694 -2.918 1.00 70.44 110 LEU A O 1
ATOM 871 N N . GLU A 1 111 ? 10.375 -16.647 -3.549 1.00 80.81 111 GLU A N 1
ATOM 872 C CA . GLU A 1 111 ? 10.028 -16.457 -4.962 1.00 80.81 111 GLU A CA 1
ATOM 873 C C . GLU A 1 111 ? 8.566 -16.001 -5.184 1.00 80.81 111 GLU A C 1
ATOM 875 O O . GLU A 1 111 ? 8.183 -14.918 -4.748 1.00 80.81 111 GLU A O 1
ATOM 880 N N . HIS A 1 112 ? 7.739 -16.824 -5.843 1.00 80.88 112 HIS A N 1
ATOM 881 C CA . HIS A 1 112 ? 6.291 -16.627 -6.013 1.00 80.88 112 HIS A CA 1
ATOM 882 C C . HIS A 1 112 ? 5.455 -17.598 -5.152 1.00 80.88 112 HIS A C 1
ATOM 884 O O . HIS A 1 112 ? 4.378 -18.019 -5.569 1.00 80.88 112 HIS A O 1
ATOM 890 N N . CYS A 1 113 ? 5.919 -17.969 -3.956 1.00 85.81 113 CYS A N 1
ATOM 891 C CA . CYS A 1 113 ? 5.167 -18.781 -2.988 1.00 85.81 113 CYS A CA 1
ATOM 892 C C . CYS A 1 113 ? 4.123 -17.926 -2.246 1.00 85.81 113 CYS A C 1
ATOM 894 O O . CYS A 1 113 ? 4.215 -17.653 -1.044 1.00 85.81 113 CYS A O 1
ATOM 896 N N . ILE A 1 114 ? 3.132 -17.465 -3.008 1.00 88.31 114 ILE A N 1
ATOM 897 C CA . ILE A 1 114 ? 2.047 -16.576 -2.579 1.00 88.31 114 ILE A CA 1
ATOM 898 C C . ILE A 1 114 ? 1.262 -17.169 -1.398 1.00 88.31 114 ILE A C 1
ATOM 900 O O . ILE A 1 114 ? 0.871 -16.448 -0.481 1.00 88.31 114 ILE A O 1
ATOM 904 N N . GLU A 1 115 ? 1.109 -18.491 -1.357 1.00 88.56 115 GLU A N 1
ATOM 905 C CA . GLU A 1 115 ? 0.409 -19.220 -0.300 1.00 88.56 115 GLU A CA 1
ATOM 906 C C . GLU A 1 115 ? 1.099 -19.069 1.062 1.00 88.56 115 GLU A C 1
ATOM 908 O O . GLU A 1 115 ? 0.438 -19.135 2.100 1.00 88.56 115 GLU A O 1
ATOM 913 N N . LEU A 1 116 ? 2.424 -18.867 1.095 1.00 92.19 116 LEU A N 1
ATOM 914 C CA . LEU A 1 116 ? 3.138 -18.621 2.347 1.00 92.19 116 LEU A CA 1
ATOM 915 C C . LEU A 1 116 ? 2.972 -17.172 2.813 1.00 92.19 116 LEU A C 1
ATOM 917 O O . LEU A 1 116 ? 2.791 -16.951 4.008 1.00 92.19 116 LEU A O 1
ATOM 921 N N . TYR A 1 117 ? 2.985 -16.202 1.894 1.00 93.19 117 TYR A N 1
ATOM 922 C CA . TYR A 1 117 ? 2.648 -14.809 2.208 1.00 93.19 117 TYR A CA 1
ATOM 923 C C . TYR A 1 117 ? 1.236 -14.705 2.789 1.00 93.19 117 TYR A C 1
ATOM 925 O O . TYR A 1 117 ? 1.057 -14.097 3.845 1.00 93.19 117 TYR A O 1
ATOM 933 N N . GLN A 1 118 ? 0.265 -15.378 2.161 1.00 95.75 118 GLN A N 1
ATOM 934 C CA . GLN A 1 118 ? -1.106 -15.469 2.653 1.00 95.75 118 GLN A CA 1
ATOM 935 C C . GLN A 1 118 ? -1.158 -16.035 4.078 1.00 95.75 118 GLN A C 1
ATOM 937 O O . GLN A 1 118 ? -1.600 -15.345 4.994 1.00 95.75 118 GLN A O 1
ATOM 942 N N . LYS A 1 119 ? -0.627 -17.249 4.290 1.00 97.50 119 LYS A N 1
ATOM 943 C CA . LYS A 1 119 ? -0.626 -17.911 5.608 1.00 97.50 119 LYS A CA 1
ATOM 944 C C . LYS A 1 119 ? 0.050 -17.078 6.693 1.00 97.50 119 LYS A C 1
ATOM 946 O O . LYS A 1 119 ? -0.380 -17.112 7.841 1.00 97.50 119 LYS A O 1
ATOM 951 N N . ARG A 1 120 ? 1.111 -16.341 6.352 1.00 96.38 120 ARG A N 1
ATOM 952 C CA . ARG A 1 120 ? 1.796 -15.441 7.286 1.00 96.38 120 ARG A CA 1
ATOM 953 C C . ARG A 1 120 ? 0.919 -14.244 7.662 1.00 96.38 120 ARG A C 1
ATOM 955 O O . ARG A 1 120 ? 0.804 -13.960 8.847 1.00 96.38 120 ARG A O 1
ATOM 962 N N . CYS A 1 121 ? 0.267 -13.583 6.706 1.00 97.25 121 CYS A N 1
ATOM 963 C CA . CYS A 1 121 ? -0.649 -12.475 7.007 1.00 97.25 121 CYS A CA 1
ATOM 964 C C . CYS A 1 121 ? -1.849 -12.948 7.850 1.00 97.25 121 CYS A C 1
ATOM 966 O O . CYS A 1 121 ? -2.168 -12.346 8.876 1.00 97.25 121 CYS A O 1
ATOM 968 N N . GLU A 1 122 ? -2.458 -14.077 7.479 1.00 98.19 122 GLU A N 1
ATOM 969 C CA . GLU A 1 122 ? -3.565 -14.701 8.217 1.00 98.19 122 GLU A CA 1
ATOM 970 C C . GLU A 1 122 ? -3.169 -15.095 9.649 1.00 98.19 122 GLU A C 1
ATOM 972 O O . GLU A 1 122 ? -3.919 -14.827 10.587 1.00 98.19 122 GLU A O 1
ATOM 977 N N . ALA A 1 123 ? -1.971 -15.661 9.850 1.00 98.31 123 ALA A N 1
ATOM 978 C CA . ALA A 1 123 ? -1.456 -16.012 11.177 1.00 98.31 123 ALA A CA 1
ATOM 979 C C . ALA A 1 123 ? -1.223 -14.791 12.086 1.00 98.31 123 ALA A C 1
ATOM 981 O O . ALA A 1 123 ? -1.300 -14.915 13.307 1.00 98.31 123 ALA A O 1
ATOM 982 N N . PHE A 1 124 ? -0.981 -13.613 11.503 1.00 98.25 124 PHE A N 1
ATOM 983 C CA . PHE A 1 124 ? -0.907 -12.337 12.219 1.00 98.25 124 PHE A CA 1
ATOM 984 C C . PHE A 1 124 ? -2.284 -11.662 12.385 1.00 98.25 124 PHE A C 1
ATOM 986 O O . PHE A 1 124 ? -2.339 -10.532 12.854 1.00 98.25 124 PHE A O 1
ATOM 993 N N . GLY A 1 125 ? -3.390 -12.329 12.024 1.00 98.00 125 GLY A N 1
ATOM 994 C CA . GLY A 1 125 ? -4.766 -11.860 12.241 1.00 98.00 125 GLY A CA 1
ATOM 995 C C . GLY A 1 125 ? -5.359 -10.995 11.121 1.00 98.00 125 GLY A C 1
ATOM 996 O O . GLY A 1 125 ? -6.452 -10.445 11.278 1.00 98.00 125 GLY A O 1
ATOM 997 N N . TRP A 1 126 ? -4.679 -10.878 9.978 1.00 98.50 126 TRP A N 1
ATOM 998 C CA . TRP A 1 126 ? -5.122 -10.037 8.864 1.00 98.50 126 TRP A CA 1
ATOM 999 C C . TRP A 1 126 ? -6.137 -10.751 7.964 1.00 98.50 126 TRP A C 1
ATOM 1001 O O . TRP A 1 126 ? -6.016 -11.940 7.662 1.00 98.50 126 TRP A O 1
ATOM 1011 N N . ASN A 1 127 ? -7.125 -10.004 7.464 1.00 98.31 127 ASN A N 1
ATOM 1012 C CA . ASN A 1 127 ? -7.943 -10.465 6.346 1.00 98.31 127 ASN A CA 1
ATOM 1013 C C . ASN A 1 127 ? -7.088 -10.455 5.077 1.00 98.31 127 ASN A C 1
ATOM 1015 O O . ASN A 1 127 ? -6.610 -9.388 4.709 1.00 98.31 127 ASN A O 1
ATOM 1019 N N . THR A 1 128 ? -6.899 -11.587 4.400 1.00 98.19 128 THR A N 1
ATOM 1020 C CA . THR A 1 128 ? -5.943 -11.652 3.284 1.00 98.19 128 THR A CA 1
ATOM 1021 C C . THR A 1 128 ? -6.608 -12.027 1.966 1.00 98.19 128 THR A C 1
ATOM 1023 O O . THR A 1 128 ? -7.347 -13.005 1.893 1.00 98.19 128 THR A O 1
ATOM 1026 N N . TYR A 1 129 ? -6.312 -11.255 0.921 1.00 97.69 129 TYR A N 1
ATOM 1027 C CA . TYR A 1 129 ? -6.669 -11.541 -0.465 1.00 97.69 129 TYR A CA 1
ATOM 1028 C C . TYR A 1 129 ? -5.415 -11.875 -1.271 1.00 97.69 129 TYR A C 1
ATOM 1030 O O . TYR A 1 129 ? -4.367 -11.257 -1.082 1.00 97.69 129 TYR A O 1
ATOM 1038 N N . VAL A 1 130 ? -5.539 -12.823 -2.195 1.00 96.94 130 VAL A N 1
ATOM 1039 C CA . VAL A 1 130 ? -4.515 -13.170 -3.186 1.00 96.94 130 VAL A CA 1
ATOM 1040 C C . VAL A 1 130 ? -5.039 -12.775 -4.561 1.00 96.94 130 VAL A C 1
ATOM 1042 O O . VAL A 1 130 ? -6.176 -13.102 -4.893 1.00 96.94 130 VAL A O 1
ATOM 1045 N N . VAL A 1 131 ? -4.227 -12.071 -5.351 1.00 95.69 131 VAL A N 1
ATOM 1046 C CA . VAL A 1 131 ? -4.647 -11.512 -6.645 1.00 95.69 131 VAL A CA 1
ATOM 1047 C C . VAL A 1 131 ? -3.500 -11.514 -7.661 1.00 95.69 131 VAL A C 1
ATOM 1049 O O . VAL A 1 131 ? -2.327 -11.435 -7.287 1.00 95.69 131 VAL A O 1
ATOM 1052 N N . ASP A 1 132 ? -3.821 -11.591 -8.954 1.00 95.12 132 ASP A N 1
ATOM 1053 C CA . ASP A 1 132 ? -2.867 -11.233 -10.007 1.00 95.12 132 ASP A CA 1
ATOM 1054 C C . ASP A 1 132 ? -2.735 -9.706 -10.030 1.00 95.12 132 ASP A C 1
ATOM 1056 O O . ASP A 1 132 ? -3.673 -8.999 -10.387 1.00 95.12 132 ASP A O 1
ATOM 1060 N N . GLY A 1 133 ? -1.573 -9.177 -9.651 1.00 93.19 133 GLY A N 1
ATOM 1061 C CA . GLY A 1 133 ? -1.337 -7.732 -9.584 1.00 93.19 133 GLY A CA 1
ATOM 1062 C C . GLY A 1 133 ? -1.282 -7.035 -10.949 1.00 93.19 133 GLY A C 1
ATOM 1063 O O . GLY A 1 133 ? -0.978 -5.846 -11.011 1.00 93.19 133 GLY A O 1
ATOM 1064 N N . ARG A 1 134 ? -1.529 -7.764 -12.044 1.00 93.19 134 ARG A N 1
ATOM 1065 C CA . ARG A 1 134 ? -1.678 -7.237 -13.409 1.00 93.19 134 ARG A CA 1
ATOM 1066 C C . ARG A 1 134 ? -3.143 -7.142 -13.843 1.00 93.19 134 ARG A C 1
ATOM 1068 O O . ARG A 1 134 ? -3.414 -6.523 -14.868 1.00 93.19 134 ARG A O 1
ATOM 1075 N N . ASP A 1 135 ? -4.059 -7.759 -13.099 1.00 95.00 135 ASP A N 1
ATOM 1076 C CA . ASP A 1 135 ? -5.495 -7.712 -13.352 1.00 95.00 135 ASP A CA 1
ATOM 1077 C C . ASP A 1 135 ? -6.106 -6.527 -12.590 1.00 95.00 135 ASP A C 1
ATOM 1079 O O . ASP A 1 135 ? -6.260 -6.540 -11.366 1.00 95.00 135 ASP A O 1
ATOM 1083 N N . VAL A 1 136 ? -6.415 -5.464 -13.333 1.00 91.56 136 VAL A N 1
ATOM 1084 C CA . VAL A 1 136 ? -6.969 -4.225 -12.772 1.00 91.56 136 VAL A CA 1
ATOM 1085 C C . VAL A 1 136 ? -8.398 -4.432 -12.264 1.00 91.56 136 VAL A C 1
ATOM 1087 O O . VAL A 1 136 ? -8.768 -3.818 -11.264 1.00 91.56 136 VAL A O 1
ATOM 1090 N N . GLU A 1 137 ? -9.191 -5.309 -12.888 1.00 93.44 137 GLU A N 1
ATOM 1091 C CA . GLU A 1 137 ? -10.562 -5.586 -12.446 1.00 93.44 137 GLU A CA 1
ATOM 1092 C C . GLU A 1 137 ? -10.548 -6.353 -11.121 1.00 93.44 137 GLU A C 1
ATOM 1094 O O . GLU A 1 137 ? -11.208 -5.940 -10.163 1.00 93.44 137 GLU A O 1
ATOM 1099 N N . ALA A 1 138 ? -9.708 -7.388 -11.014 1.00 92.94 138 ALA A N 1
ATOM 1100 C CA . ALA A 1 138 ? -9.533 -8.142 -9.776 1.00 92.94 138 ALA A CA 1
ATOM 1101 C C . ALA A 1 138 ? -8.953 -7.277 -8.640 1.00 92.94 138 ALA A C 1
ATOM 1103 O O . ALA A 1 138 ? -9.389 -7.392 -7.493 1.00 92.94 138 ALA A O 1
ATOM 1104 N N . LEU A 1 139 ? -8.016 -6.365 -8.937 1.00 89.62 139 LEU A N 1
ATOM 1105 C CA . LEU A 1 139 ? -7.528 -5.378 -7.964 1.00 89.62 139 LEU A CA 1
ATOM 1106 C C . LEU A 1 139 ? -8.646 -4.434 -7.498 1.00 89.62 139 LEU A C 1
ATOM 1108 O O . LEU A 1 139 ? -8.794 -4.212 -6.295 1.00 89.62 139 LEU A O 1
ATOM 1112 N N . CYS A 1 140 ? -9.457 -3.899 -8.417 1.00 89.25 140 CYS A N 1
ATOM 1113 C CA . CYS A 1 140 ? -10.602 -3.054 -8.075 1.00 89.25 140 CYS A CA 1
ATOM 1114 C C . CYS A 1 140 ? -11.622 -3.789 -7.195 1.00 89.25 140 CYS A C 1
ATOM 1116 O O . CYS A 1 140 ? -12.089 -3.214 -6.208 1.00 89.25 140 CYS A O 1
ATOM 1118 N N . GLU A 1 141 ? -11.937 -5.050 -7.501 1.00 91.75 141 GLU A N 1
ATOM 1119 C CA . GLU A 1 141 ? -12.831 -5.860 -6.674 1.00 91.75 141 GLU A CA 1
ATOM 1120 C C . GLU A 1 141 ? -12.238 -6.109 -5.280 1.00 91.75 141 GLU A C 1
ATOM 1122 O O . GLU A 1 141 ? -12.909 -5.860 -4.278 1.00 91.75 141 GLU A O 1
ATOM 1127 N N . VAL A 1 142 ? -10.972 -6.524 -5.183 1.00 93.25 142 VAL A N 1
ATOM 1128 C CA . VAL A 1 142 ? -10.300 -6.769 -3.897 1.00 93.25 142 VAL A CA 1
ATOM 1129 C C . VAL A 1 142 ? -10.243 -5.504 -3.035 1.00 93.25 142 VAL A C 1
ATOM 1131 O O . VAL A 1 142 ? -10.536 -5.565 -1.838 1.00 93.25 142 VAL A O 1
ATOM 1134 N N . PHE A 1 143 ? -9.933 -4.339 -3.612 1.00 88.56 143 PHE A N 1
ATOM 1135 C CA . PHE A 1 143 ? -9.955 -3.078 -2.866 1.00 88.56 143 PHE A CA 1
ATOM 1136 C C . PHE A 1 143 ? -11.368 -2.680 -2.435 1.00 88.56 143 PHE A C 1
ATOM 1138 O O . PHE A 1 143 ? -11.541 -2.202 -1.313 1.00 88.56 143 PHE A O 1
ATOM 1145 N N . TRP A 1 144 ? -12.390 -2.929 -3.260 1.00 90.12 144 TRP A N 1
ATOM 1146 C CA . TRP A 1 144 ? -13.783 -2.740 -2.858 1.00 90.12 144 TRP A CA 1
ATOM 1147 C C . TRP A 1 144 ? -14.160 -3.657 -1.687 1.00 90.12 144 TRP A C 1
ATOM 1149 O O . TRP A 1 144 ? -14.648 -3.169 -0.666 1.00 90.12 144 TRP A O 1
ATOM 1159 N N . GLN A 1 145 ? -13.864 -4.956 -1.772 1.00 90.94 145 GLN A N 1
ATOM 1160 C CA . GLN A 1 145 ? -14.113 -5.921 -0.696 1.00 90.94 145 GLN A CA 1
ATOM 1161 C C . GLN A 1 145 ? -13.375 -5.531 0.602 1.00 90.94 145 GLN A C 1
ATOM 1163 O O . GLN A 1 145 ? -13.969 -5.572 1.681 1.00 90.94 145 GLN A O 1
ATOM 1168 N N . ALA A 1 146 ? -12.136 -5.030 0.512 1.00 88.00 146 ALA A N 1
ATOM 1169 C CA . ALA A 1 146 ? -11.368 -4.521 1.653 1.00 88.00 146 ALA A CA 1
ATOM 1170 C C . ALA A 1 146 ? -12.061 -3.362 2.402 1.00 88.00 146 ALA A C 1
ATOM 1172 O O . ALA A 1 146 ? -11.884 -3.225 3.613 1.00 88.00 146 ALA A O 1
ATOM 1173 N N . THR A 1 147 ? -12.886 -2.543 1.732 1.00 85.75 147 THR A N 1
ATOM 1174 C CA . THR A 1 147 ? -13.681 -1.494 2.410 1.00 85.75 147 THR A CA 1
ATOM 1175 C C . THR A 1 147 ? -14.810 -2.056 3.279 1.00 85.75 147 THR A C 1
ATOM 1177 O O . THR A 1 147 ? -15.245 -1.393 4.226 1.00 85.75 147 THR A O 1
ATOM 1180 N N . GLN A 1 148 ? -15.274 -3.274 2.984 1.00 92.19 148 GLN A N 1
ATOM 1181 C CA . GLN A 1 148 ? -16.372 -3.946 3.684 1.00 92.19 148 GLN A CA 1
ATOM 1182 C C . GLN A 1 148 ? -15.889 -4.719 4.918 1.00 92.19 148 GLN A C 1
ATOM 1184 O O . GLN A 1 148 ? -16.662 -4.924 5.854 1.00 92.19 148 GLN A O 1
ATOM 1189 N N . VAL A 1 149 ? -14.604 -5.087 4.966 1.00 93.56 149 VAL A N 1
ATOM 1190 C CA . VA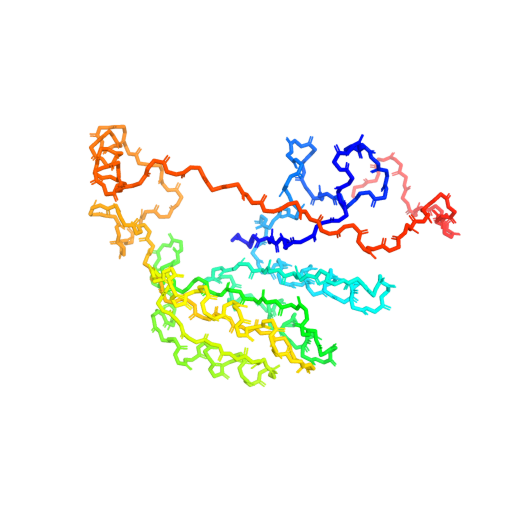L A 1 149 ? -13.971 -5.695 6.145 1.00 93.56 149 VAL A CA 1
ATOM 1191 C C . VAL A 1 149 ? -14.045 -4.731 7.340 1.00 93.56 149 VAL A C 1
ATOM 1193 O O . VAL A 1 149 ? -13.852 -3.518 7.202 1.00 93.56 149 VAL A O 1
ATOM 1196 N N . LYS A 1 150 ? -14.357 -5.280 8.521 1.00 94.62 150 LYS A N 1
ATOM 1197 C CA . LYS A 1 150 ? -14.421 -4.574 9.811 1.00 94.62 150 LYS A CA 1
ATOM 1198 C C . LYS A 1 150 ? -13.670 -5.350 10.885 1.00 94.62 150 LYS A C 1
ATOM 1200 O O . LYS A 1 150 ? -13.562 -6.573 10.812 1.00 94.62 150 LYS A O 1
ATOM 1205 N N . ASN A 1 151 ? -13.197 -4.628 11.897 1.00 96.38 151 ASN A N 1
ATOM 1206 C CA . ASN A 1 151 ? -12.488 -5.128 13.076 1.00 96.38 151 ASN A CA 1
ATOM 1207 C C . ASN A 1 151 ? -11.189 -5.911 12.797 1.00 96.38 151 ASN A C 1
ATOM 1209 O O . ASN A 1 151 ? -10.709 -6.604 13.683 1.00 96.38 151 ASN A O 1
ATOM 1213 N N . LYS A 1 152 ? -10.602 -5.813 11.600 1.00 96.88 152 LYS A N 1
ATOM 1214 C CA . LYS A 1 152 ? -9.262 -6.334 11.287 1.00 96.88 152 LYS A CA 1
ATOM 1215 C C . LYS A 1 152 ? -8.674 -5.651 10.047 1.00 96.88 152 LYS A C 1
ATOM 1217 O O . LYS A 1 152 ? -9.440 -5.332 9.134 1.00 96.88 152 LYS A O 1
ATOM 1222 N N . PRO A 1 153 ? -7.349 -5.441 9.993 1.00 97.94 153 PRO A N 1
ATOM 1223 C CA . PRO A 1 153 ? -6.669 -4.906 8.814 1.00 97.94 153 PRO A CA 1
ATOM 1224 C C . PRO A 1 153 ? -6.720 -5.884 7.629 1.00 97.94 153 PRO A C 1
ATOM 1226 O O . PRO A 1 153 ? -6.955 -7.085 7.807 1.00 97.94 153 PRO A O 1
ATOM 1229 N N . THR A 1 154 ? -6.507 -5.373 6.410 1.00 98.06 154 THR A N 1
ATOM 1230 C CA . THR A 1 154 ? -6.534 -6.181 5.174 1.00 98.06 154 THR A CA 1
ATOM 1231 C C . THR A 1 154 ? -5.177 -6.233 4.478 1.00 98.06 154 THR A C 1
ATOM 1233 O O . THR A 1 154 ? -4.560 -5.201 4.241 1.00 98.06 154 THR A O 1
ATOM 1236 N N . ALA A 1 155 ? -4.724 -7.430 4.111 1.00 97.62 155 ALA A N 1
ATOM 1237 C CA . ALA A 1 155 ? -3.548 -7.663 3.284 1.00 97.62 155 ALA A CA 1
ATOM 1238 C C . ALA A 1 155 ? -3.986 -8.061 1.867 1.00 97.62 155 ALA A C 1
ATOM 1240 O O . ALA A 1 155 ? -4.875 -8.892 1.690 1.00 97.62 155 ALA A O 1
ATOM 1241 N N . VAL A 1 156 ? -3.345 -7.486 0.857 1.00 96.19 156 VAL A N 1
ATOM 1242 C CA . VAL A 1 156 ? -3.504 -7.844 -0.554 1.00 96.19 156 VAL A CA 1
ATOM 1243 C C . VAL A 1 156 ? -2.159 -8.357 -1.041 1.00 96.19 156 VAL A C 1
ATOM 1245 O O . VAL A 1 156 ? -1.211 -7.589 -1.186 1.00 96.19 156 VAL A O 1
ATOM 1248 N N . VAL A 1 157 ? -2.056 -9.663 -1.258 1.00 96.69 157 VAL A N 1
ATOM 1249 C CA . VAL A 1 157 ? -0.854 -10.304 -1.790 1.00 96.69 157 VAL A CA 1
ATOM 1250 C C . VAL A 1 157 ? -0.984 -10.349 -3.309 1.00 96.69 157 VAL A C 1
ATOM 1252 O O . VAL A 1 157 ? -1.671 -11.207 -3.868 1.00 96.69 157 VAL A O 1
ATOM 1255 N N . ALA A 1 158 ? -0.358 -9.379 -3.968 1.00 95.38 158 ALA A N 1
ATOM 1256 C CA . ALA A 1 158 ? -0.403 -9.209 -5.409 1.00 95.38 158 ALA A CA 1
ATOM 1257 C C . ALA A 1 158 ? 0.778 -9.943 -6.053 1.00 95.38 158 ALA A C 1
ATOM 1259 O O . ALA A 1 158 ? 1.938 -9.575 -5.858 1.00 95.38 158 ALA A O 1
ATOM 1260 N N . LYS A 1 159 ? 0.494 -10.980 -6.844 1.00 95.56 159 LYS A N 1
ATOM 1261 C CA . LYS A 1 159 ? 1.515 -11.641 -7.662 1.00 95.56 159 LYS A CA 1
ATOM 1262 C C . LYS A 1 159 ? 1.830 -10.770 -8.873 1.00 95.56 159 LYS A C 1
ATOM 1264 O O . LYS A 1 159 ? 0.951 -10.515 -9.692 1.00 95.56 159 LYS A O 1
ATOM 1269 N N . THR A 1 160 ? 3.079 -10.351 -9.014 1.00 93.81 160 THR A N 1
ATOM 1270 C CA . THR A 1 160 ? 3.537 -9.461 -10.089 1.00 93.81 160 THR A CA 1
ATOM 1271 C C . THR A 1 160 ? 4.828 -9.985 -10.716 1.00 93.81 160 THR A C 1
ATOM 1273 O O . THR A 1 160 ? 5.359 -11.026 -10.326 1.00 93.81 160 THR A O 1
ATOM 1276 N N . PHE A 1 161 ? 5.335 -9.279 -11.727 1.00 91.75 161 PHE A N 1
ATOM 1277 C CA . PHE A 1 161 ? 6.602 -9.592 -12.382 1.00 91.75 161 PHE A CA 1
ATOM 1278 C C . PHE A 1 161 ? 7.432 -8.315 -12.476 1.00 91.75 161 PHE A C 1
ATOM 1280 O O . PHE A 1 161 ? 6.974 -7.297 -13.003 1.00 91.75 161 PHE A O 1
ATOM 1287 N N . LYS A 1 162 ? 8.656 -8.348 -11.946 1.00 89.50 162 LYS A N 1
ATOM 1288 C CA . LYS A 1 162 ? 9.545 -7.182 -11.936 1.00 89.50 162 LYS A CA 1
ATOM 1289 C C . LYS A 1 162 ? 9.875 -6.774 -13.372 1.00 89.50 162 LYS A C 1
ATOM 1291 O O . LYS A 1 162 ? 10.244 -7.621 -14.176 1.00 89.50 162 LYS A O 1
ATOM 1296 N N . GLY A 1 163 ? 9.724 -5.491 -13.702 1.00 89.44 163 GLY A N 1
ATOM 1297 C CA . GLY A 1 163 ? 9.912 -5.010 -15.077 1.00 89.44 163 GLY A CA 1
ATOM 1298 C C . GLY A 1 163 ? 8.789 -5.400 -16.050 1.00 89.44 163 GLY A C 1
ATOM 1299 O O . GLY A 1 163 ? 9.048 -5.501 -17.246 1.00 89.44 163 GLY A O 1
ATOM 1300 N N . ARG A 1 164 ? 7.563 -5.638 -15.558 1.00 90.38 164 ARG A N 1
ATOM 1301 C CA . ARG A 1 164 ? 6.369 -5.933 -16.371 1.00 90.38 164 ARG A CA 1
ATOM 1302 C C . ARG A 1 164 ? 6.247 -5.010 -17.592 1.00 90.38 164 ARG A C 1
ATOM 1304 O O . ARG A 1 164 ? 6.336 -3.793 -17.462 1.00 90.38 164 ARG A O 1
ATOM 1311 N N . GLY A 1 165 ? 6.001 -5.595 -18.764 1.00 88.00 165 GLY A N 1
ATOM 1312 C CA . GLY A 1 165 ? 5.813 -4.868 -20.024 1.00 88.00 165 GLY A CA 1
ATOM 1313 C C . GLY A 1 165 ? 7.112 -4.459 -20.726 1.00 88.00 165 GLY A C 1
ATOM 1314 O O . GLY A 1 165 ? 7.052 -3.849 -21.790 1.00 88.00 165 GLY A O 1
ATOM 1315 N N . LEU A 1 166 ? 8.281 -4.805 -20.173 1.00 89.56 166 LEU A N 1
ATOM 1316 C CA . LEU A 1 166 ? 9.592 -4.528 -20.761 1.00 89.56 166 LEU A CA 1
ATOM 1317 C C . LEU A 1 166 ? 10.174 -5.815 -21.389 1.00 89.56 166 LEU A C 1
ATOM 1319 O O . LEU A 1 166 ? 10.632 -6.699 -20.655 1.00 89.56 166 LEU A O 1
ATOM 1323 N N . PRO A 1 167 ? 10.206 -5.956 -22.730 1.00 87.88 167 PRO A N 1
ATOM 1324 C CA . PRO A 1 167 ? 10.776 -7.134 -23.380 1.00 87.88 167 PRO A CA 1
ATOM 1325 C C . PRO A 1 167 ? 12.234 -7.375 -22.968 1.00 87.88 167 PRO A C 1
ATOM 1327 O O . PRO A 1 167 ? 13.048 -6.450 -22.951 1.00 87.88 167 PRO A O 1
ATOM 1330 N N . SER A 1 168 ? 12.565 -8.629 -22.647 1.00 85.25 168 SER A N 1
ATOM 1331 C CA . SER A 1 168 ? 13.894 -9.054 -22.166 1.00 85.25 168 SER A CA 1
ATOM 1332 C C . SER A 1 168 ? 14.357 -8.408 -20.844 1.00 85.25 168 SER A C 1
ATOM 1334 O O . SER A 1 168 ? 15.554 -8.415 -20.546 1.00 85.25 168 SER A O 1
ATOM 1336 N N . VAL A 1 169 ? 13.425 -7.837 -20.073 1.00 89.69 169 VAL A N 1
ATOM 1337 C CA . VAL A 1 169 ? 13.649 -7.279 -18.726 1.00 89.69 169 VAL A CA 1
ATOM 1338 C C . VAL A 1 169 ? 12.592 -7.768 -17.733 1.00 89.69 169 VAL A C 1
ATOM 1340 O O . VAL A 1 169 ? 12.917 -7.961 -16.562 1.00 89.69 169 VAL A O 1
ATOM 1343 N N . GLU A 1 170 ? 11.360 -8.021 -18.185 1.00 92.00 170 GLU A N 1
ATOM 1344 C CA . GLU A 1 170 ? 10.336 -8.685 -17.376 1.00 92.00 170 GLU A CA 1
ATOM 1345 C C . GLU A 1 170 ? 10.872 -10.001 -16.789 1.00 92.00 170 GLU A C 1
ATOM 1347 O O . GLU A 1 170 ? 11.493 -10.806 -17.487 1.00 92.00 170 GLU A O 1
ATOM 1352 N N . ASP A 1 171 ? 10.680 -10.164 -15.480 1.00 90.56 171 ASP A N 1
ATOM 1353 C CA . ASP A 1 171 ? 11.125 -11.306 -14.672 1.00 90.56 171 ASP A CA 1
ATOM 1354 C C . ASP A 1 171 ? 12.637 -11.622 -14.747 1.00 90.56 171 ASP A C 1
ATOM 1356 O O . ASP A 1 171 ? 13.089 -12.706 -14.373 1.00 90.56 171 ASP A O 1
ATOM 1360 N N . SER A 1 172 ? 13.447 -10.667 -15.211 1.00 87.50 172 SER A N 1
ATOM 1361 C CA . SER A 1 172 ? 14.882 -10.851 -15.428 1.00 87.50 172 SER A CA 1
ATOM 1362 C C . SER A 1 172 ? 15.712 -10.315 -14.259 1.00 87.50 172 SER A C 1
ATOM 1364 O O . SER A 1 172 ? 15.545 -9.180 -13.804 1.00 87.50 172 SER A O 1
ATOM 1366 N N . GLU A 1 173 ? 16.672 -11.117 -13.797 1.00 86.25 173 GLU A N 1
ATOM 1367 C CA . GLU A 1 173 ? 17.636 -10.702 -12.776 1.00 86.25 173 GLU A CA 1
ATOM 1368 C C . GLU A 1 173 ? 18.527 -9.540 -13.242 1.00 86.25 173 GLU A C 1
ATOM 1370 O O . GLU A 1 173 ? 18.604 -9.199 -14.422 1.00 86.25 173 GLU A O 1
ATOM 1375 N N . ASN A 1 174 ? 19.267 -8.946 -12.301 1.00 84.31 174 ASN A N 1
ATOM 1376 C CA . ASN A 1 174 ? 20.285 -7.928 -12.574 1.00 84.31 174 ASN A CA 1
ATOM 1377 C C . ASN A 1 174 ? 19.777 -6.624 -13.226 1.00 84.31 174 ASN A C 1
ATOM 1379 O O . ASN A 1 174 ? 20.607 -5.821 -13.648 1.00 84.31 174 ASN A O 1
ATOM 1383 N N . TRP A 1 175 ? 18.467 -6.359 -13.257 1.00 85.62 175 TRP A N 1
ATOM 1384 C CA . TRP A 1 175 ? 17.887 -5.085 -13.723 1.00 85.62 175 TRP A CA 1
ATOM 1385 C C . TRP A 1 175 ? 17.484 -4.109 -12.609 1.00 85.62 175 TRP A C 1
ATOM 1387 O O . TRP A 1 175 ? 17.151 -2.958 -12.884 1.00 85.62 175 TRP A O 1
ATOM 1397 N N . HIS A 1 176 ? 17.543 -4.523 -11.340 1.00 84.88 176 HIS A N 1
ATOM 1398 C CA . HIS A 1 176 ? 17.211 -3.641 -10.222 1.00 84.88 176 HIS A CA 1
ATOM 1399 C C . HIS A 1 176 ? 18.141 -2.415 -10.169 1.00 84.88 176 HIS A C 1
ATOM 1401 O O . HIS A 1 176 ? 19.359 -2.540 -10.270 1.00 84.88 176 HIS A O 1
ATOM 1407 N N . GLY A 1 177 ? 17.553 -1.221 -10.035 1.00 82.50 177 GLY A N 1
ATOM 1408 C CA . GLY A 1 177 ? 18.282 0.050 -9.961 1.00 82.50 177 GLY A CA 1
ATOM 1409 C C . GLY A 1 177 ? 18.982 0.495 -11.254 1.00 82.50 177 GLY A C 1
ATOM 1410 O O . GLY A 1 177 ? 19.628 1.541 -11.247 1.00 82.50 177 GLY A O 1
ATOM 1411 N N . LYS A 1 178 ? 18.870 -0.253 -12.363 1.00 85.62 178 LYS A N 1
ATOM 1412 C CA . LYS A 1 178 ? 19.531 0.091 -13.631 1.00 85.62 178 LYS A CA 1
ATOM 1413 C C . LYS A 1 178 ? 18.593 0.880 -14.552 1.00 85.62 178 LYS A C 1
ATOM 1415 O O . LYS A 1 178 ? 17.487 0.410 -14.818 1.00 85.62 178 LYS A O 1
ATOM 1420 N N . PRO A 1 179 ? 19.011 2.046 -15.079 1.00 88.62 179 PRO A N 1
ATOM 1421 C CA . PRO A 1 179 ? 18.236 2.755 -16.089 1.00 88.62 179 PRO A CA 1
ATOM 1422 C C . PRO A 1 179 ? 18.224 1.973 -17.410 1.00 88.62 179 PRO A C 1
ATOM 1424 O O . PRO A 1 179 ? 19.205 1.318 -17.770 1.00 88.62 179 PRO A O 1
ATOM 1427 N N . MET A 1 180 ? 17.125 2.076 -18.159 1.00 89.75 180 MET A N 1
ATOM 1428 C CA . MET A 1 180 ? 17.037 1.520 -19.510 1.00 89.75 180 MET A CA 1
ATOM 1429 C C . MET A 1 180 ? 17.967 2.298 -20.464 1.00 89.75 180 MET A C 1
ATOM 1431 O O . MET A 1 180 ? 17.908 3.531 -20.473 1.00 89.75 180 MET A O 1
ATOM 1435 N N . PRO A 1 181 ? 18.801 1.631 -21.287 1.00 89.50 181 PRO A N 1
ATOM 1436 C CA . PRO A 1 181 ? 19.580 2.298 -22.330 1.00 89.50 181 PRO A CA 1
ATOM 1437 C C . PRO A 1 181 ? 18.675 3.036 -23.327 1.00 89.50 181 PRO A C 1
ATOM 1439 O O . PRO A 1 181 ? 17.619 2.521 -23.710 1.00 89.50 181 PRO A O 1
ATOM 1442 N N . LYS A 1 182 ? 19.083 4.236 -23.763 1.00 87.75 182 LYS A N 1
ATOM 1443 C CA . LYS A 1 182 ? 18.264 5.110 -24.630 1.00 87.75 182 LYS A CA 1
ATOM 1444 C C . LYS A 1 182 ? 17.868 4.425 -25.937 1.00 87.75 182 LYS A C 1
ATOM 1446 O O . LYS A 1 182 ? 16.747 4.573 -26.400 1.00 87.75 182 LYS A O 1
ATOM 1451 N N . GLU A 1 183 ? 18.767 3.607 -26.469 1.00 86.38 183 GLU A N 1
ATOM 1452 C CA . GLU A 1 183 ? 18.629 2.862 -27.722 1.00 86.38 183 GLU A CA 1
ATOM 1453 C C . GLU A 1 183 ? 17.490 1.830 -27.665 1.00 86.38 183 GLU A C 1
ATOM 1455 O O . GLU A 1 183 ? 16.977 1.413 -28.701 1.00 86.38 183 GLU A O 1
ATOM 1460 N N . ARG A 1 184 ? 17.092 1.407 -26.455 1.00 88.06 184 ARG A N 1
ATOM 1461 C CA . ARG A 1 184 ? 15.954 0.506 -26.211 1.00 88.06 184 ARG A CA 1
ATOM 1462 C C . ARG A 1 184 ? 14.708 1.248 -25.733 1.00 88.06 184 ARG A C 1
ATOM 1464 O O . ARG A 1 184 ? 13.602 0.783 -25.996 1.00 88.06 184 ARG A O 1
ATOM 1471 N N . ALA A 1 185 ? 14.881 2.379 -25.047 1.00 90.56 185 ALA A N 1
ATOM 1472 C CA . ALA A 1 185 ? 13.792 3.147 -24.452 1.00 90.56 185 ALA A CA 1
ATOM 1473 C C . ALA A 1 185 ? 12.727 3.554 -25.486 1.00 90.56 185 ALA A C 1
ATOM 1475 O O . ALA A 1 185 ? 11.554 3.270 -25.270 1.00 90.56 185 ALA A O 1
ATOM 1476 N N . ASP A 1 186 ? 13.120 4.108 -26.636 1.00 90.38 186 ASP A N 1
ATOM 1477 C CA . ASP A 1 186 ? 12.172 4.572 -27.666 1.00 90.38 186 ASP A CA 1
ATOM 1478 C C . ASP A 1 186 ? 11.303 3.440 -28.244 1.00 90.38 186 ASP A C 1
ATOM 1480 O O . ASP A 1 186 ? 10.127 3.640 -28.552 1.00 90.38 186 ASP A O 1
ATOM 1484 N N . ALA A 1 187 ? 11.867 2.237 -28.395 1.00 90.81 187 ALA A N 1
ATOM 1485 C CA . ALA A 1 187 ? 11.134 1.067 -28.881 1.00 90.81 187 ALA A CA 1
ATOM 1486 C C . ALA A 1 187 ? 10.150 0.532 -27.826 1.00 90.81 187 ALA A C 1
ATOM 1488 O O . ALA A 1 187 ? 9.041 0.122 -28.162 1.00 90.81 187 ALA A O 1
ATOM 1489 N N . ILE A 1 188 ? 10.546 0.575 -26.551 1.00 91.69 188 ILE A N 1
ATOM 1490 C CA . ILE A 1 188 ? 9.710 0.192 -25.408 1.00 91.69 188 ILE A CA 1
ATOM 1491 C C . ILE A 1 188 ? 8.557 1.183 -25.215 1.00 91.69 188 ILE A C 1
ATOM 1493 O O . ILE A 1 188 ? 7.425 0.753 -25.024 1.00 91.69 188 ILE A O 1
ATOM 1497 N N . ILE A 1 189 ? 8.819 2.490 -25.311 1.00 91.88 189 ILE A N 1
ATOM 1498 C CA . ILE A 1 189 ? 7.792 3.536 -25.207 1.00 91.88 189 ILE A CA 1
ATOM 1499 C C . ILE A 1 189 ? 6.724 3.316 -26.281 1.00 91.88 189 ILE A C 1
ATOM 1501 O O . ILE A 1 189 ? 5.558 3.153 -25.938 1.00 91.88 189 ILE A O 1
ATOM 1505 N N . LYS A 1 190 ? 7.123 3.157 -27.551 1.00 93.12 190 LYS A N 1
ATOM 1506 C CA . LYS A 1 190 ? 6.192 2.863 -28.656 1.00 93.12 190 LYS A CA 1
ATOM 1507 C C . LYS A 1 190 ? 5.393 1.574 -28.454 1.00 93.12 190 LYS A C 1
ATOM 1509 O O . LYS A 1 190 ? 4.226 1.516 -28.830 1.00 93.12 190 LYS A O 1
ATOM 1514 N N . LEU A 1 191 ? 6.004 0.539 -27.870 1.00 92.50 191 LEU A N 1
ATOM 1515 C CA . LEU A 1 191 ? 5.309 -0.709 -27.546 1.00 92.50 191 LEU A CA 1
ATOM 1516 C C . LEU A 1 191 ? 4.233 -0.497 -26.472 1.00 92.50 191 LEU A C 1
ATOM 1518 O O . LEU A 1 191 ? 3.130 -1.020 -26.620 1.00 92.50 191 LEU A O 1
ATOM 1522 N N . ILE A 1 192 ? 4.532 0.268 -25.420 1.00 91.44 192 ILE A N 1
ATOM 1523 C CA . ILE A 1 192 ? 3.571 0.593 -24.356 1.00 91.44 192 ILE A CA 1
ATOM 1524 C C . ILE A 1 192 ? 2.456 1.492 -24.908 1.00 91.44 192 ILE A C 1
ATOM 1526 O O . ILE A 1 192 ? 1.285 1.190 -24.712 1.00 91.44 192 ILE A O 1
ATOM 1530 N N . GLU A 1 193 ? 2.798 2.535 -25.670 1.00 92.75 193 GLU A N 1
ATOM 1531 C CA . GLU A 1 193 ? 1.836 3.425 -26.336 1.00 92.75 193 GLU A CA 1
ATOM 1532 C C . GLU A 1 193 ? 0.886 2.655 -27.265 1.00 92.75 193 GLU A C 1
ATOM 1534 O O . GLU A 1 193 ? -0.310 2.930 -27.280 1.00 92.75 193 GLU A O 1
ATOM 1539 N N . SER A 1 194 ? 1.380 1.638 -27.983 1.00 94.31 194 SER A N 1
ATOM 1540 C CA . SER A 1 194 ? 0.547 0.802 -28.864 1.00 94.31 194 SER A CA 1
ATOM 1541 C C . SER A 1 194 ? -0.499 -0.059 -28.139 1.00 94.31 194 SER A C 1
ATOM 1543 O O . SER A 1 194 ? -1.390 -0.593 -28.793 1.00 94.31 194 SER A O 1
ATOM 1545 N N . GLN A 1 195 ? -0.407 -0.187 -26.810 1.00 92.94 195 GLN A N 1
ATOM 1546 C CA . GLN A 1 195 ? -1.378 -0.894 -25.963 1.00 92.94 195 GLN A CA 1
ATOM 1547 C C . GLN A 1 195 ? -2.420 0.055 -25.341 1.00 92.94 195 GLN A C 1
ATOM 1549 O O . GLN A 1 195 ? -3.329 -0.399 -24.648 1.00 92.94 195 GLN A O 1
ATOM 1554 N N . ILE A 1 196 ? -2.308 1.372 -25.556 1.00 91.62 196 ILE A N 1
ATOM 1555 C CA . ILE A 1 196 ? -3.241 2.360 -25.004 1.00 91.62 196 ILE A CA 1
ATOM 1556 C C . ILE A 1 196 ? -4.454 2.483 -25.934 1.00 9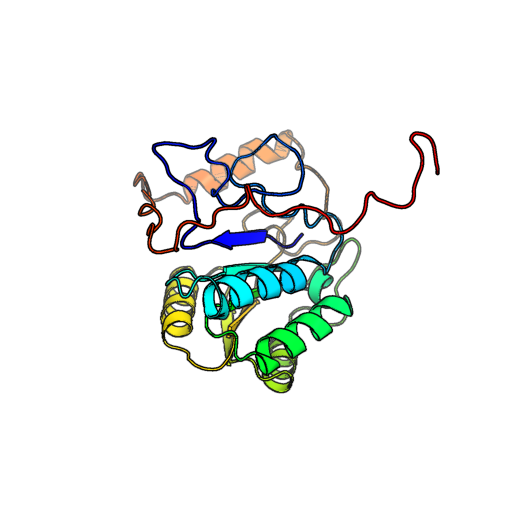1.62 196 ILE A C 1
ATOM 1558 O O . ILE A 1 196 ? -4.445 3.221 -26.915 1.00 91.62 196 ILE A O 1
ATOM 1562 N N . GLU A 1 197 ? -5.530 1.771 -25.599 1.00 90.62 197 GLU A N 1
ATOM 1563 C CA . GLU A 1 197 ? -6.776 1.778 -26.383 1.00 90.62 197 GLU A CA 1
ATOM 1564 C C . GLU A 1 197 ? -7.696 2.979 -26.089 1.00 90.62 197 GLU A C 1
ATOM 1566 O O . GLU A 1 197 ? -8.670 3.206 -26.810 1.00 90.62 197 GLU A O 1
ATOM 1571 N N . THR A 1 198 ? -7.432 3.758 -25.030 1.00 84.69 198 THR A N 1
ATOM 1572 C CA . THR A 1 198 ? -8.330 4.844 -24.598 1.00 84.69 198 THR A CA 1
ATOM 1573 C C . THR A 1 198 ? -7.607 6.169 -24.378 1.00 84.69 198 THR A C 1
ATOM 1575 O O . THR A 1 198 ? -6.594 6.226 -23.688 1.00 84.69 198 THR A O 1
ATOM 1578 N N . ASN A 1 199 ? -8.217 7.252 -24.865 1.00 79.19 199 ASN A N 1
ATOM 1579 C CA . ASN A 1 199 ? -7.796 8.635 -24.610 1.00 79.19 199 ASN A CA 1
ATOM 1580 C C . ASN A 1 199 ? -8.623 9.286 -23.481 1.00 79.19 199 ASN A C 1
ATOM 1582 O O . ASN A 1 199 ? -8.928 10.478 -23.536 1.00 79.19 199 ASN A O 1
ATOM 1586 N N . ARG A 1 200 ? -9.085 8.501 -22.496 1.00 81.25 200 ARG A N 1
ATOM 1587 C CA . ARG A 1 200 ? -9.849 9.034 -21.358 1.00 81.25 200 ARG A CA 1
ATOM 1588 C C . ARG A 1 200 ? -8.893 9.573 -20.302 1.00 81.25 200 ARG A C 1
ATOM 1590 O O . ARG A 1 200 ? -8.082 8.820 -19.772 1.00 81.25 200 ARG A O 1
ATOM 1597 N N . ASN A 1 201 ? -9.064 10.837 -19.927 1.00 79.25 201 ASN A N 1
ATOM 1598 C CA . ASN A 1 201 ? -8.509 11.324 -18.670 1.00 79.25 201 ASN A CA 1
ATOM 1599 C C . ASN A 1 201 ? -9.248 10.650 -17.508 1.00 79.25 201 ASN A C 1
ATOM 1601 O O . ASN A 1 201 ? -10.478 10.568 -17.502 1.00 79.25 201 ASN A O 1
ATOM 1605 N N . LEU A 1 202 ? -8.482 10.147 -16.543 1.00 75.94 202 LEU A N 1
ATOM 1606 C CA . LEU A 1 202 ? -8.996 9.641 -15.278 1.00 75.94 202 LEU A CA 1
ATOM 1607 C C . LEU A 1 202 ? -8.874 10.760 -14.248 1.00 75.94 202 LEU A C 1
ATOM 1609 O O . LEU A 1 202 ? -7.803 10.957 -13.681 1.00 75.94 202 LEU A O 1
ATOM 1613 N N . ASP A 1 203 ? -9.963 11.489 -14.022 1.00 78.12 203 ASP A N 1
ATOM 1614 C CA . ASP A 1 203 ? -10.024 12.513 -12.981 1.00 78.12 203 AS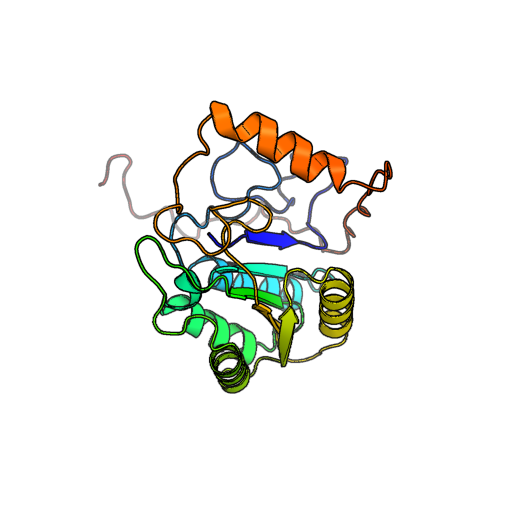P A CA 1
ATOM 1615 C C . ASP A 1 203 ? -10.349 11.846 -11.629 1.00 78.12 203 ASP A C 1
ATOM 1617 O O . ASP A 1 203 ? -11.472 11.358 -11.440 1.00 78.12 203 ASP A O 1
ATOM 1621 N N . PRO A 1 204 ? -9.397 11.766 -10.676 1.00 73.81 204 PRO A N 1
ATOM 1622 C CA . PRO A 1 204 ? -9.683 11.231 -9.354 1.00 73.81 204 PRO A CA 1
ATOM 1623 C C . PRO A 1 204 ? -10.659 12.155 -8.621 1.00 73.81 204 PRO A C 1
ATOM 1625 O O . PRO A 1 204 ? -10.589 13.380 -8.725 1.00 73.81 204 PRO A O 1
ATOM 1628 N N . LYS A 1 205 ? -11.568 11.567 -7.837 1.00 73.69 205 LYS A N 1
ATOM 1629 C CA . LYS A 1 205 ? -12.431 12.354 -6.949 1.00 73.69 205 LYS A CA 1
ATOM 1630 C C . LYS A 1 205 ? -11.568 13.081 -5.905 1.00 73.69 205 LYS A C 1
ATOM 1632 O O . LYS A 1 205 ? -10.595 12.489 -5.436 1.00 73.69 205 LYS A O 1
ATOM 1637 N N . PRO A 1 206 ? -11.921 14.321 -5.519 1.00 72.94 206 PRO A N 1
ATOM 1638 C CA . PRO A 1 206 ? -11.234 15.010 -4.434 1.00 72.94 206 PRO A CA 1
ATOM 1639 C C . PRO A 1 206 ? -11.393 14.242 -3.107 1.00 72.94 206 PRO A C 1
ATOM 1641 O O . PRO A 1 206 ? -12.373 13.504 -2.943 1.00 72.94 206 PRO A O 1
ATOM 1644 N N . PRO A 1 207 ? -10.452 14.413 -2.161 1.00 68.69 207 PRO A N 1
ATOM 1645 C CA . PRO A 1 207 ? -10.559 13.840 -0.823 1.00 68.69 207 PRO A CA 1
ATOM 1646 C C . PRO A 1 207 ? -11.783 14.394 -0.073 1.00 68.69 207 PRO A C 1
ATOM 1648 O O . PRO A 1 207 ? -12.271 15.485 -0.365 1.00 68.69 207 PRO A O 1
ATOM 1651 N N . ILE A 1 208 ? -12.276 13.639 0.909 1.00 76.62 208 ILE A N 1
ATOM 1652 C CA . ILE A 1 208 ? -13.378 14.057 1.783 1.00 76.62 208 ILE A CA 1
ATOM 1653 C C . ILE A 1 208 ? -12.788 14.772 3.004 1.00 76.62 208 ILE A C 1
ATOM 1655 O O . ILE A 1 208 ? -12.101 14.155 3.808 1.00 76.62 208 ILE A O 1
ATOM 1659 N N . GLU A 1 209 ? -13.068 16.062 3.178 1.00 76.38 209 GLU A N 1
ATOM 1660 C CA . GLU A 1 209 ? -12.611 16.828 4.348 1.00 76.38 209 GLU A CA 1
ATOM 1661 C C . GLU A 1 209 ? -13.534 16.600 5.569 1.00 76.38 209 GLU A C 1
ATOM 1663 O O . GLU A 1 209 ? -14.235 17.507 6.010 1.00 76.38 209 GLU A O 1
ATOM 1668 N N . ASP A 1 210 ? -13.577 15.370 6.102 1.00 81.56 210 ASP A N 1
ATOM 1669 C CA . ASP A 1 210 ? -14.388 15.000 7.281 1.00 81.56 210 ASP A CA 1
ATOM 1670 C C . ASP A 1 210 ? -13.600 14.900 8.600 1.00 81.56 210 ASP A C 1
ATOM 1672 O O . ASP A 1 210 ? -14.189 14.705 9.665 1.00 81.56 210 ASP A O 1
ATOM 1676 N N . SER A 1 211 ? -12.277 15.065 8.554 1.00 80.06 211 SER A N 1
ATOM 1677 C CA . SER A 1 211 ? -11.453 15.136 9.760 1.00 80.06 211 SER A CA 1
ATOM 1678 C C . SER A 1 211 ? -11.761 16.392 10.589 1.00 80.06 211 SER A C 1
ATOM 1680 O O . SER A 1 211 ? -11.881 17.481 10.024 1.00 80.06 211 SER A O 1
ATOM 1682 N N . PRO A 1 212 ? -11.736 16.306 11.934 1.00 79.44 212 PRO A N 1
ATOM 1683 C CA . PRO A 1 212 ? -11.700 17.490 12.784 1.00 79.44 212 PRO A CA 1
ATOM 1684 C C . PRO A 1 212 ? -10.463 18.353 12.498 1.00 79.44 212 PRO A C 1
ATOM 1686 O O . PRO A 1 212 ? -9.405 17.848 12.107 1.00 79.44 212 PRO A O 1
ATOM 1689 N N . VAL A 1 213 ? -10.603 19.656 12.749 1.00 74.38 213 VAL A N 1
ATOM 1690 C CA . VAL A 1 213 ? -9.494 20.617 12.784 1.00 74.38 213 VAL A CA 1
ATOM 1691 C C . VAL A 1 213 ? -8.692 20.382 14.064 1.00 74.38 213 VAL A C 1
ATOM 1693 O O . VAL A 1 213 ? -9.246 20.461 15.161 1.00 74.38 213 VAL A O 1
ATOM 1696 N N . VAL A 1 214 ? -7.398 20.091 13.931 1.00 69.19 214 VAL A N 1
ATOM 1697 C CA . VAL A 1 214 ? -6.491 19.861 15.064 1.00 69.19 214 VAL A CA 1
ATOM 1698 C C . VAL A 1 214 ? -5.673 21.123 15.296 1.00 69.19 214 VAL A C 1
ATOM 1700 O O . VAL A 1 214 ? -4.750 21.399 14.539 1.00 69.19 214 VAL A O 1
ATOM 1703 N N . ASN A 1 215 ? -5.983 21.880 16.351 1.00 68.19 215 ASN A N 1
ATOM 1704 C CA . ASN A 1 215 ? -5.160 23.033 16.699 1.00 68.19 215 ASN A CA 1
ATOM 1705 C C . ASN A 1 215 ? -3.850 22.585 17.368 1.00 68.19 215 ASN A C 1
ATOM 1707 O O . ASN A 1 215 ? -3.870 22.064 18.483 1.00 68.19 215 ASN A O 1
ATOM 1711 N N . ILE A 1 216 ? -2.720 22.827 16.703 1.00 71.00 216 ILE A N 1
ATOM 1712 C CA . ILE A 1 216 ? -1.379 22.530 17.228 1.00 71.00 216 ILE A CA 1
ATOM 1713 C C . ILE A 1 216 ? -0.679 23.738 17.874 1.00 71.00 216 ILE A C 1
ATOM 1715 O O . ILE A 1 216 ? 0.445 23.579 18.345 1.00 71.00 216 ILE A O 1
ATOM 1719 N N . THR A 1 217 ? -1.294 24.933 17.919 1.00 74.31 217 THR A N 1
ATOM 1720 C CA . THR A 1 217 ? -0.641 26.140 18.483 1.00 74.31 217 THR A CA 1
ATOM 1721 C C . THR A 1 217 ? -0.277 26.004 19.954 1.00 74.31 217 THR A C 1
ATOM 1723 O O . THR A 1 217 ? 0.669 26.641 20.404 1.00 74.31 217 THR A O 1
ATOM 1726 N N . ASP A 1 218 ? -1.013 25.161 20.676 1.00 71.25 218 ASP A N 1
ATOM 1727 C CA . ASP A 1 218 ? -0.925 25.029 22.131 1.00 71.25 218 ASP A CA 1
ATOM 1728 C C . ASP A 1 218 ? -0.062 23.812 22.540 1.00 71.25 218 ASP A C 1
ATOM 1730 O O . ASP A 1 218 ? 0.003 23.443 23.713 1.00 71.25 218 ASP A O 1
ATOM 1734 N N . ILE A 1 219 ? 0.603 23.162 21.571 1.00 74.19 219 ILE A N 1
ATOM 1735 C CA . ILE A 1 219 ? 1.523 22.042 21.807 1.00 74.19 219 ILE A CA 1
ATOM 1736 C C . ILE A 1 219 ? 2.917 22.592 22.126 1.00 74.19 219 ILE A C 1
ATOM 1738 O O . ILE A 1 219 ? 3.775 22.745 21.255 1.00 74.19 219 ILE A O 1
ATOM 1742 N N . GLU A 1 220 ? 3.157 22.857 23.407 1.00 76.25 220 GLU A N 1
ATOM 1743 C CA . GLU A 1 220 ? 4.485 23.186 23.924 1.00 76.25 220 GLU A CA 1
ATOM 1744 C C . GLU A 1 220 ? 5.259 21.924 24.343 1.00 76.25 220 GLU A C 1
ATOM 1746 O O . GLU A 1 220 ? 4.700 20.966 24.884 1.00 76.25 220 GLU A O 1
ATOM 1751 N N . MET A 1 221 ? 6.580 21.919 24.133 1.00 71.06 221 MET A N 1
ATOM 1752 C CA . MET A 1 221 ? 7.442 20.899 24.738 1.00 71.06 221 MET A CA 1
ATOM 1753 C C . MET A 1 221 ? 7.516 21.132 26.250 1.00 71.06 221 MET A C 1
ATOM 1755 O O . MET A 1 221 ? 7.853 22.228 26.689 1.00 71.06 221 MET A O 1
ATOM 1759 N N . THR A 1 222 ? 7.303 20.084 27.050 1.00 81.50 222 THR A N 1
ATOM 1760 C CA . THR A 1 222 ? 7.397 20.144 28.523 1.00 81.50 222 THR A CA 1
ATOM 1761 C C . THR A 1 222 ? 8.775 20.574 29.041 1.00 81.50 222 THR A C 1
ATOM 1763 O O . THR A 1 222 ? 8.891 21.059 30.165 1.00 81.50 222 THR A O 1
ATOM 1766 N N . SER A 1 223 ? 9.818 20.417 28.227 1.00 84.06 223 SER A N 1
ATOM 1767 C CA . SER A 1 223 ? 11.153 20.970 28.445 1.00 84.06 223 SER A CA 1
ATOM 1768 C C . SER A 1 223 ? 11.868 21.168 27.110 1.00 84.06 223 SER A C 1
ATOM 1770 O O . SER A 1 223 ? 11.636 20.411 26.166 1.00 84.06 223 SER A O 1
ATOM 1772 N N . ALA A 1 224 ? 12.796 22.125 27.042 1.00 78.69 224 ALA A N 1
ATOM 1773 C CA . ALA A 1 224 ? 13.725 22.211 25.917 1.00 78.69 224 ALA A CA 1
ATOM 1774 C C . ALA A 1 224 ? 14.544 20.904 25.781 1.00 78.69 224 ALA A C 1
ATOM 1776 O O . ALA A 1 224 ? 14.842 20.270 26.799 1.00 78.69 224 ALA A O 1
ATOM 1777 N N . PRO A 1 225 ? 14.931 20.492 24.558 1.00 78.69 225 PRO A N 1
ATOM 1778 C CA . PRO A 1 225 ? 15.797 19.337 24.362 1.00 78.69 225 PRO A CA 1
ATOM 1779 C C . PRO A 1 225 ? 17.123 19.485 25.114 1.00 78.69 225 PRO A C 1
ATOM 1781 O O . PRO A 1 225 ? 17.732 20.553 25.109 1.00 78.69 225 PRO A O 1
ATOM 1784 N N . ALA A 1 226 ? 17.600 18.398 25.720 1.00 83.81 226 ALA A N 1
ATOM 1785 C CA . ALA A 1 226 ? 18.850 18.370 26.481 1.00 83.81 226 ALA A CA 1
ATOM 1786 C C . ALA A 1 226 ? 20.101 18.259 25.578 1.00 83.81 226 ALA A C 1
ATOM 1788 O O . ALA A 1 226 ? 20.973 17.429 25.826 1.00 83.81 226 ALA A O 1
ATOM 1789 N N . TYR A 1 227 ? 20.172 19.075 24.522 1.00 81.06 227 TYR A N 1
ATOM 1790 C CA . TYR A 1 227 ? 21.342 19.215 23.654 1.00 81.06 227 TYR A CA 1
ATOM 1791 C C . TYR A 1 227 ? 21.659 20.695 23.409 1.00 81.06 227 TYR A C 1
ATOM 1793 O O . TYR A 1 227 ? 20.770 21.544 23.339 1.00 81.06 227 TYR A O 1
ATOM 1801 N N . ASN A 1 228 ? 22.940 21.003 23.239 1.00 84.56 228 ASN A N 1
ATOM 1802 C CA . ASN A 1 228 ? 23.426 22.312 22.827 1.00 84.56 228 ASN A CA 1
ATOM 1803 C C . ASN A 1 228 ? 23.569 22.375 21.304 1.00 84.56 228 ASN A C 1
ATOM 1805 O O . ASN A 1 228 ? 23.801 21.372 20.624 1.00 84.56 228 ASN A O 1
ATOM 1809 N N . VAL A 1 229 ? 23.478 23.583 20.746 1.00 74.69 229 VAL A N 1
ATOM 1810 C CA . VAL A 1 229 ? 23.744 23.806 19.319 1.00 74.69 229 VAL A CA 1
ATOM 1811 C C . VAL A 1 229 ? 25.217 23.496 19.029 1.00 74.69 229 VAL A C 1
ATOM 1813 O O . VAL A 1 229 ? 26.095 24.288 19.362 1.00 74.69 229 VAL A O 1
ATOM 1816 N N . GLY A 1 230 ? 25.476 22.350 18.395 1.00 80.00 230 GLY A N 1
ATOM 1817 C CA . GLY A 1 230 ? 26.824 21.868 18.071 1.00 80.00 230 GLY A CA 1
ATOM 1818 C C . GLY A 1 230 ? 27.173 20.489 18.639 1.00 80.00 230 GLY A C 1
ATOM 1819 O O . GLY A 1 230 ? 28.212 19.948 18.255 1.00 80.00 230 GLY A O 1
ATOM 1820 N N . ASP A 1 231 ? 26.320 19.911 19.491 1.00 77.88 231 ASP A N 1
ATOM 1821 C CA . ASP A 1 231 ? 26.469 18.524 19.948 1.00 77.88 231 ASP A CA 1
ATOM 1822 C C . ASP A 1 231 ? 26.367 17.544 18.753 1.00 77.88 231 ASP A C 1
ATOM 1824 O O . ASP A 1 231 ? 25.671 17.813 17.767 1.00 77.88 231 ASP A O 1
ATOM 1828 N N . LYS A 1 232 ? 27.110 16.430 18.822 1.00 59.78 232 LYS A N 1
ATOM 1829 C CA . LYS A 1 232 ? 27.239 15.402 17.772 1.00 59.78 232 LYS A CA 1
ATOM 1830 C C . LYS A 1 232 ? 26.761 14.039 18.250 1.00 59.78 232 LYS A C 1
ATOM 1832 O O . LYS A 1 232 ? 27.077 13.710 19.413 1.00 59.78 232 LYS A O 1
#

Sequence (232 aa):
MSVLFFHVMRYKQADPESPDNDRFILSKRLSFVEVATKWVGQGLGVACGMAYTGKYFDKASYRVYCLMGDVESSEGSVWEALAFASYYNLDNLVAIFDVNRLGHSCTLPLEHCIELYQKRCEAFGWNTYVVDGRDVEALCEVFWQATQVKNKPTAVVAKTFKGRGLPSVEDSENWHGKPMPKERADAIIKLIESQIETNRNLDPKPPIEDSPVVNITDIEMTSAPAYNVGDK

Radius of gyration: 20.15 Å; chains: 1; bounding box: 44×46×57 Å